Protein AF-X1FP24-F1 (afdb_monomer_lite)

Foldseek 3Di:
DDDDWDADPPPRDTDDPVVSVCVVVLEWDADPPPRHIDDDPPGHGDHDPPPPPPDDPPPPDPCVVVPVCPDPLLVVLLVLLVCLVVLVVVLVVLLVVLVVVCPPPDDLSVLLSCLLSVLSVLLSCCCVVPVSVCSVVVVLLLCLVVLLLSLVLVCVSVNSSVSSNVSSVSSNVVCLVPQDPDDPSPLVSLLSVLNNLLVRQLSSLVSLVSVLSSCLSVVNDCPVLSVCVVCLVVDDPVVNVVSVVVVVVLVVQLVVLSVVSNVCSVVSNPDPADDPVNLVVLCVSLVSNCVRSHSSVSSNVSSVSNVCSNVVPDPVVVVVPD

Radius of gyration: 30.9 Å; chains: 1; bounding box: 90×47×82 Å

pLDDT: mean 79.66, std 14.36, range [36.09, 94.88]

Sequence (322 aa):
MDKTLYVCRFCGYGFPKELSELIENKVQVYCEMCGTPFSLAGIRFKQASVKPLGKSIPIHPKSSIRDEKKSKLEKAIKRLNKFDVIPIAILLILVIILNLIFISGGINLLISSYLIVGSGVLIIIYDSKYISPKIKSDSYEDIALDAICYGILGCIIYGTGAILLIKGILIFINSIKNHESSNHKVYNFGLKLKDSINNFSAKAGFVIVLLVLYGTFSGRIDVFFLRFQEELLSLPLVVIIGTLSVIVAILLIPISVLIIDSKLRAKIHEKREFAGRDVLRIFILGAIGTAFLNIGIFILLKSILLFLLFVGKPIDLIENLD

Secondary structure (DSSP, 8-state):
---PPPB-TTT-PBPPHHHHHHHHTTB--B-TTT-PBP--TT--PBPP-----SS------TTTTTGGG--HHHHHHHHHTT-THHHHHHHHHHHHHHHHHHTTSHHHHHHHHHHHHHHHHHHHHHIIIIIHHHHHTT-GGGTHHHHHHHHHHHHHTTTTTHHHHHHHHHHHHHHHHS----TTHHHHHHHHHHHHHHHHHHHHHHHHHHHHHHHHHTTSS--TTTGGGSSTTTS-HHHHHHHHHHHHHHHHHHHHHHHHHHHHHHHHHH-SS--HHHHHHHHHHHHHHHHTTTTTHHHHHHHHHHHHHHHT--GGGTGGG-

Structure (mmCIF, N/CA/C/O backbone):
data_AF-X1FP24-F1
#
_entry.id   AF-X1FP24-F1
#
loop_
_atom_site.group_PDB
_atom_site.id
_atom_site.type_symbol
_atom_site.label_atom_id
_atom_site.label_alt_id
_atom_site.label_comp_id
_atom_site.label_asym_id
_atom_site.label_entity_id
_atom_site.label_seq_id
_atom_site.pdbx_PDB_ins_code
_atom_site.Cartn_x
_atom_site.Cartn_y
_atom_site.Cartn_z
_atom_site.occupancy
_atom_site.B_iso_or_equiv
_atom_site.auth_seq_id
_atom_site.auth_comp_id
_atom_site.auth_asym_id
_atom_site.auth_atom_id
_atom_site.pdbx_PDB_model_num
ATOM 1 N N . MET A 1 1 ? -59.124 5.250 47.432 1.00 48.28 1 MET A N 1
ATOM 2 C CA . MET A 1 1 ? -58.878 6.485 46.660 1.00 48.28 1 MET A CA 1
ATOM 3 C C . MET A 1 1 ? -58.563 6.059 45.244 1.00 48.28 1 MET A C 1
ATOM 5 O O . MET A 1 1 ? -57.508 5.470 45.029 1.00 48.28 1 MET A O 1
ATOM 9 N N . ASP A 1 2 ? -59.513 6.256 44.332 1.00 50.03 2 ASP A N 1
ATOM 10 C CA . ASP A 1 2 ? -59.314 5.969 42.912 1.00 50.03 2 ASP A CA 1
ATOM 11 C C . ASP A 1 2 ? -58.211 6.873 42.368 1.00 50.03 2 ASP A C 1
ATOM 13 O O . ASP A 1 2 ? -58.244 8.089 42.552 1.00 50.03 2 ASP A O 1
ATOM 17 N N . LYS A 1 3 ? -57.187 6.265 41.767 1.00 63.22 3 LYS A N 1
ATOM 18 C CA . LYS A 1 3 ? -56.058 7.000 41.197 1.00 63.22 3 LYS A CA 1
ATOM 19 C C . LYS A 1 3 ? -56.448 7.486 39.810 1.00 63.22 3 LYS A C 1
ATOM 21 O O . LYS A 1 3 ? -56.667 6.675 38.913 1.00 63.22 3 LYS A O 1
ATOM 26 N N . THR A 1 4 ? -56.520 8.800 39.643 1.00 74.69 4 THR A N 1
ATOM 27 C CA . THR A 1 4 ? -56.771 9.445 38.353 1.00 74.69 4 THR A CA 1
ATOM 28 C C . THR A 1 4 ? -55.607 9.158 37.405 1.00 74.69 4 THR A C 1
ATOM 30 O O . THR A 1 4 ? -54.466 9.513 37.690 1.00 74.69 4 THR A O 1
ATOM 33 N N . LEU A 1 5 ? -55.877 8.491 36.281 1.00 83.25 5 LEU A N 1
ATOM 34 C CA . LEU A 1 5 ? -54.875 8.229 35.249 1.00 83.25 5 LEU A CA 1
ATOM 35 C C . LEU A 1 5 ? -54.795 9.438 34.306 1.00 83.25 5 LEU A C 1
ATOM 37 O O . LEU A 1 5 ? -55.760 9.743 33.603 1.00 83.25 5 LEU A O 1
ATOM 41 N N . TYR A 1 6 ? -53.647 10.112 34.262 1.00 88.12 6 TYR A N 1
ATOM 42 C CA . TYR A 1 6 ? -53.402 11.196 33.310 1.00 88.12 6 TYR A CA 1
ATOM 43 C C . TYR A 1 6 ? -52.769 10.652 32.030 1.00 88.12 6 TYR A C 1
ATOM 45 O O . TYR A 1 6 ? -51.822 9.869 32.080 1.00 88.12 6 TYR A O 1
ATOM 53 N N . VAL A 1 7 ? -53.276 11.084 30.874 1.00 89.88 7 VAL A N 1
ATOM 54 C CA . VAL A 1 7 ? -52.844 10.587 29.559 1.00 89.88 7 VAL A CA 1
ATOM 55 C C . VAL A 1 7 ? -52.504 11.754 28.634 1.00 89.88 7 VAL A C 1
ATOM 57 O O . VAL A 1 7 ? -53.194 12.775 28.612 1.00 89.88 7 VAL A O 1
ATOM 60 N N . CYS A 1 8 ? -51.428 11.619 27.858 1.00 89.75 8 CYS A N 1
ATOM 61 C CA . CYS A 1 8 ? -51.038 12.597 26.852 1.00 89.75 8 CYS A CA 1
ATOM 62 C C . CYS A 1 8 ? -52.028 12.599 25.681 1.00 89.75 8 CYS A C 1
ATOM 64 O O . CYS A 1 8 ? -52.214 11.587 25.008 1.00 89.75 8 CYS A O 1
ATOM 66 N N . ARG A 1 9 ? -52.596 13.769 25.372 1.00 87.38 9 ARG A N 1
ATOM 67 C CA . ARG A 1 9 ? -53.563 13.935 24.276 1.00 87.38 9 ARG A CA 1
ATOM 68 C C . ARG A 1 9 ? -52.978 13.672 22.880 1.00 87.38 9 ARG A C 1
ATOM 70 O O . ARG A 1 9 ? -53.737 13.364 21.971 1.00 87.38 9 ARG A O 1
ATOM 77 N N . PHE A 1 10 ? -51.662 13.814 22.706 1.00 87.75 10 PHE A N 1
ATOM 78 C CA . PHE A 1 10 ? -51.005 13.655 21.403 1.00 87.75 10 PHE A CA 1
ATOM 79 C C . PHE A 1 10 ? -50.593 12.214 21.098 1.00 87.75 10 PHE A C 1
ATOM 81 O O . PHE A 1 10 ? -50.814 11.752 19.986 1.00 87.75 10 PHE A O 1
ATOM 88 N N . CYS A 1 11 ? -49.979 11.514 22.054 1.00 88.50 11 CYS A N 1
ATOM 89 C CA . CYS A 1 11 ? -49.393 10.188 21.817 1.00 88.50 11 CYS A CA 1
ATOM 90 C C . CYS A 1 11 ? -50.025 9.063 22.648 1.00 88.50 11 CYS A C 1
ATOM 92 O O . CYS A 1 11 ? -49.588 7.923 22.548 1.00 88.50 11 CYS A O 1
ATOM 94 N N . GLY A 1 12 ? -51.013 9.365 23.497 1.00 86.62 12 GLY A N 1
ATOM 95 C CA . GLY A 1 12 ? -51.665 8.366 24.348 1.00 86.62 12 GLY A CA 1
ATOM 96 C C . GLY A 1 12 ? -50.800 7.845 25.502 1.00 86.62 12 GLY A C 1
ATOM 97 O O . GLY A 1 12 ? -51.216 6.925 26.198 1.00 86.62 12 GLY A O 1
ATOM 98 N N . TYR A 1 13 ? -49.614 8.418 25.735 1.00 89.19 13 TYR A N 1
ATOM 99 C CA . TYR A 1 13 ? -48.739 8.020 26.839 1.00 89.19 13 TYR A CA 1
ATOM 100 C C . TYR A 1 13 ? -49.397 8.285 28.199 1.00 89.19 13 TYR A C 1
ATOM 102 O O . TYR A 1 13 ? -49.792 9.419 28.484 1.00 89.19 13 TYR A O 1
ATOM 110 N N . GLY A 1 14 ? -49.506 7.250 29.034 1.00 90.50 14 GLY A N 1
ATOM 111 C CA . GLY A 1 14 ? -49.973 7.358 30.417 1.00 90.50 14 GLY A CA 1
ATOM 112 C C . GLY A 1 14 ? -48.851 7.852 31.325 1.00 90.50 14 GLY A C 1
ATOM 113 O O . GLY A 1 14 ? -47.777 7.257 31.354 1.00 90.50 14 GLY A O 1
ATOM 114 N N . PHE A 1 15 ? -49.088 8.936 32.059 1.00 89.62 15 PHE A N 1
ATOM 115 C CA . PHE A 1 15 ? -48.073 9.502 32.941 1.00 89.62 15 PHE A CA 1
ATOM 116 C C . PHE A 1 15 ? -47.852 8.602 34.170 1.00 89.62 15 PHE A C 1
ATOM 118 O O . PHE A 1 15 ? -48.825 8.153 34.783 1.00 89.62 15 PHE A O 1
ATOM 125 N N . PRO A 1 16 ? -46.590 8.350 34.564 1.00 88.81 16 PRO A N 1
ATOM 126 C CA . PRO A 1 16 ? -46.274 7.617 35.782 1.00 88.81 16 PRO A CA 1
ATOM 127 C C . PRO A 1 16 ? -46.701 8.411 37.033 1.00 88.81 16 PRO A C 1
ATOM 129 O O . PRO A 1 16 ? -47.055 9.596 36.969 1.00 88.81 16 PRO A O 1
ATOM 132 N N . LYS A 1 17 ? -46.728 7.745 38.192 1.00 85.31 17 LYS A N 1
ATOM 133 C CA . LYS A 1 17 ? -47.322 8.293 39.427 1.00 85.31 17 LYS A CA 1
ATOM 134 C C . LYS A 1 17 ? -46.596 9.547 39.912 1.00 85.31 17 LYS A C 1
ATOM 136 O O . LYS A 1 17 ? -47.245 10.490 40.346 1.00 85.31 17 LYS A O 1
ATOM 141 N N . GLU A 1 18 ? -45.281 9.587 39.750 1.00 83.88 18 GLU A N 1
ATOM 142 C CA . GLU A 1 18 ? -44.425 10.702 40.149 1.00 83.88 18 GLU A CA 1
ATOM 143 C C . GLU A 1 18 ? -44.780 11.981 39.375 1.00 83.88 18 GLU A C 1
ATOM 145 O O . GLU A 1 18 ? -44.818 13.075 39.934 1.00 83.88 18 GLU A O 1
ATOM 150 N N . LEU A 1 19 ? -45.100 11.847 38.083 1.00 84.94 19 LEU A N 1
ATOM 151 C CA . LEU A 1 19 ? -45.533 12.969 37.247 1.00 84.94 19 LEU A CA 1
ATOM 152 C C . LEU A 1 19 ? -46.996 13.346 37.501 1.00 84.94 19 LEU A C 1
ATOM 154 O O . LEU A 1 19 ? -47.354 14.518 37.388 1.00 84.94 19 LEU A O 1
ATOM 158 N N . SER A 1 20 ? -47.827 12.377 37.885 1.00 86.62 20 SER A N 1
ATOM 159 C CA . SER A 1 20 ? -49.228 12.613 38.251 1.00 86.62 20 SER A CA 1
ATOM 160 C C . SER A 1 20 ? -49.341 13.500 39.497 1.00 86.62 20 SER A C 1
ATOM 162 O O . SER A 1 20 ? -50.107 14.461 39.489 1.00 86.62 20 SER A O 1
ATOM 164 N N . GLU A 1 21 ? -48.500 13.276 40.511 1.00 85.81 21 GLU A N 1
ATOM 165 C CA . GLU A 1 21 ? -48.428 14.139 41.702 1.00 85.81 21 GLU A CA 1
ATOM 166 C C . GLU A 1 21 ? -48.025 15.584 41.351 1.00 85.81 21 GLU A C 1
ATOM 168 O O . GLU A 1 21 ? -48.528 16.547 41.934 1.00 85.81 21 GLU A O 1
ATOM 173 N N . LEU A 1 22 ? -47.148 15.779 40.362 1.00 86.12 22 LEU A N 1
ATOM 174 C CA . LEU A 1 22 ? -46.761 17.115 39.893 1.00 86.12 22 LEU A CA 1
ATOM 175 C C . LEU A 1 22 ? -47.897 17.819 39.136 1.00 86.12 22 LEU A C 1
ATOM 177 O O . LEU A 1 22 ? -48.093 19.027 39.307 1.00 86.12 22 LEU A O 1
ATOM 181 N N . ILE A 1 23 ? -48.667 17.073 38.340 1.00 86.62 23 ILE A N 1
ATOM 182 C CA . ILE A 1 23 ? -49.855 17.578 37.637 1.00 86.62 23 ILE A CA 1
ATOM 183 C C . ILE A 1 23 ? -50.925 18.016 38.647 1.00 86.62 23 ILE A C 1
ATOM 185 O O . ILE A 1 23 ? -51.471 19.114 38.516 1.00 86.62 23 ILE A O 1
ATOM 189 N N . GLU A 1 24 ? -51.181 17.213 39.683 1.00 88.12 24 GLU A N 1
ATOM 190 C CA . GLU A 1 24 ? -52.117 17.545 40.767 1.00 88.12 24 GLU A CA 1
ATOM 191 C C . GLU A 1 24 ? -51.685 18.808 41.530 1.00 88.12 24 GLU A C 1
ATOM 193 O O . GLU A 1 24 ? -52.506 19.680 41.828 1.00 88.12 24 GLU A O 1
ATOM 198 N N . ASN A 1 25 ? -50.376 18.987 41.724 1.00 87.25 25 ASN A N 1
ATOM 199 C CA . ASN A 1 25 ? -49.782 20.198 42.297 1.00 87.25 25 ASN A CA 1
ATOM 200 C C . ASN A 1 25 ? -49.724 21.396 41.326 1.00 87.25 25 ASN A C 1
ATOM 202 O O . ASN A 1 25 ? -49.136 22.436 41.642 1.00 87.25 25 ASN A O 1
ATOM 206 N N . LYS A 1 26 ? -50.358 21.286 40.150 1.00 88.50 26 LYS A N 1
ATOM 207 C CA . LYS A 1 26 ? -50.417 22.314 39.098 1.00 88.50 26 LYS A CA 1
ATOM 208 C C . LYS A 1 26 ? -49.032 22.754 38.615 1.00 88.50 26 LYS A C 1
ATOM 210 O O . LYS A 1 26 ? -48.861 23.908 38.216 1.00 88.50 26 LYS A O 1
ATOM 215 N N . VAL A 1 27 ? -48.053 21.854 38.620 1.00 87.50 27 VAL A N 1
ATOM 216 C CA . VAL A 1 27 ? -46.729 22.069 38.021 1.00 87.50 27 VAL A CA 1
ATOM 217 C C . VAL A 1 27 ? -46.763 21.633 36.557 1.0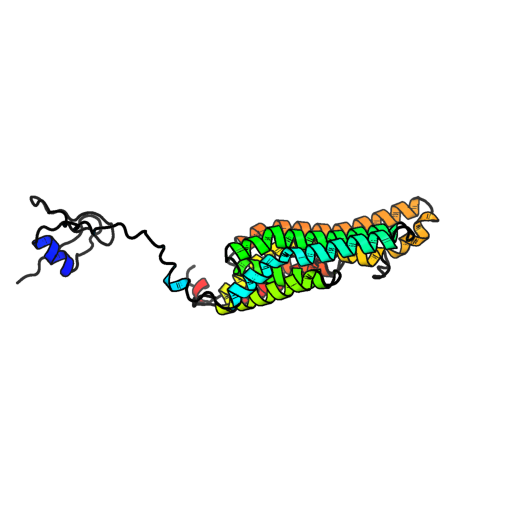0 87.50 27 VAL A C 1
ATOM 219 O O . VAL A 1 27 ? -47.332 20.598 36.221 1.00 87.50 27 VAL A O 1
ATOM 222 N N . GLN A 1 28 ? -46.179 22.433 35.662 1.00 91.00 28 GLN A N 1
ATOM 223 C CA . GLN A 1 28 ? -46.128 22.104 34.238 1.00 91.00 28 GLN A CA 1
ATOM 224 C C . GLN A 1 28 ? -45.237 20.877 34.003 1.00 91.00 28 GLN A C 1
ATOM 226 O O . GLN A 1 28 ? -44.028 20.933 34.223 1.00 91.00 28 GLN A O 1
ATOM 231 N N . VAL A 1 29 ? -45.835 19.799 33.497 1.00 89.94 29 VAL A N 1
ATOM 232 C CA . VAL A 1 29 ? -45.144 18.567 33.094 1.00 89.94 29 VAL A CA 1
ATOM 233 C C . VAL A 1 29 ? -45.134 18.460 31.566 1.00 89.94 29 VAL A C 1
ATOM 235 O O . VAL A 1 29 ? -46.032 18.979 30.894 1.00 89.94 29 VAL A O 1
ATOM 238 N N . TYR A 1 30 ? -44.115 17.805 31.012 1.00 90.75 30 TYR A N 1
ATOM 239 C CA . TYR A 1 30 ? -43.980 17.512 29.584 1.00 90.75 30 TYR A CA 1
ATOM 240 C C . TYR A 1 30 ? -44.031 16.001 29.358 1.00 90.75 30 TYR A C 1
ATOM 242 O O . TYR A 1 30 ? -43.566 15.231 30.194 1.00 90.75 30 TYR A O 1
ATOM 250 N N . CYS A 1 31 ? -44.615 15.572 28.240 1.00 87.25 31 CYS A N 1
ATOM 251 C CA . CYS A 1 31 ? -44.639 14.161 27.873 1.00 87.25 31 CYS A CA 1
ATOM 252 C C . CYS A 1 31 ? -43.224 13.661 27.552 1.00 87.25 31 CYS A C 1
ATOM 254 O O . CYS A 1 31 ? -42.539 14.252 26.722 1.00 87.25 31 CYS A O 1
ATOM 256 N N . GLU A 1 32 ? -42.819 12.545 28.151 1.00 87.69 32 GLU A N 1
ATOM 257 C CA . GLU A 1 32 ? -41.491 11.949 27.945 1.00 87.69 32 GLU A CA 1
ATOM 258 C C . GLU A 1 32 ? -41.308 11.381 26.529 1.00 87.69 32 GLU A C 1
ATOM 260 O O . GLU A 1 32 ? -40.191 11.347 26.022 1.00 87.69 32 GLU A O 1
ATOM 265 N N . MET A 1 33 ? -42.405 10.990 25.867 1.00 86.56 33 MET A N 1
ATOM 266 C CA . MET A 1 33 ? -42.371 10.391 24.528 1.00 86.56 33 MET A CA 1
ATOM 267 C C . MET A 1 33 ? -42.355 11.423 23.396 1.00 86.56 33 MET A C 1
ATOM 269 O O . MET A 1 33 ? -41.633 11.250 22.419 1.00 86.56 33 MET A O 1
ATOM 273 N N . CYS A 1 34 ? -43.162 12.484 23.489 1.00 85.88 34 CYS A N 1
ATOM 274 C CA . CYS A 1 34 ? -43.318 13.462 22.401 1.00 85.88 34 CYS A CA 1
ATOM 275 C C . CYS A 1 34 ? -42.930 14.898 22.778 1.00 85.88 34 CYS A C 1
ATOM 277 O O . CYS A 1 34 ? -43.027 15.794 21.943 1.00 85.88 34 CYS A O 1
ATOM 279 N N . GLY A 1 35 ? -42.536 15.154 24.027 1.00 86.62 35 GLY A N 1
ATOM 280 C CA . GLY A 1 35 ? -42.123 16.477 24.500 1.00 86.62 35 GLY A CA 1
ATOM 281 C C . GLY A 1 35 ? -43.250 17.506 24.624 1.00 86.62 35 GLY A C 1
ATOM 282 O O . GLY A 1 35 ? -42.995 18.636 25.033 1.00 86.62 35 GLY A O 1
ATOM 283 N N . THR A 1 36 ? -44.502 17.164 24.297 1.00 89.06 36 THR A N 1
ATOM 284 C CA . THR A 1 36 ? -45.612 18.126 24.364 1.00 89.06 36 THR A CA 1
ATOM 285 C C . THR A 1 36 ? -45.998 18.430 25.817 1.00 89.06 36 THR A C 1
ATOM 287 O O . THR A 1 36 ? -46.087 17.489 26.617 1.00 89.06 36 THR A O 1
ATOM 290 N N . PRO A 1 37 ? -46.279 19.698 26.173 1.00 89.38 37 PRO A N 1
ATOM 291 C CA . PRO A 1 37 ? -46.720 20.062 27.515 1.00 89.38 37 PRO A CA 1
ATOM 292 C C . PRO A 1 37 ? -48.082 19.441 27.834 1.00 89.38 37 PRO A C 1
ATOM 294 O O . PRO A 1 37 ? -49.006 19.467 27.017 1.00 89.38 37 PRO A O 1
ATOM 297 N N . PHE A 1 38 ? -48.222 18.911 29.047 1.00 89.62 38 PHE A N 1
ATOM 298 C CA . PHE A 1 38 ? -49.516 18.482 29.556 1.00 89.62 38 PHE A CA 1
ATOM 299 C C . PHE A 1 38 ? -50.432 19.699 29.743 1.00 89.62 38 PHE A C 1
ATOM 301 O O . PHE A 1 38 ? -50.013 20.722 30.288 1.00 89.62 38 PHE A O 1
ATOM 308 N N . SER A 1 39 ? -51.678 19.601 29.280 1.00 87.00 39 SER A N 1
ATOM 309 C CA . SER A 1 39 ? -52.680 20.658 29.420 1.00 87.00 39 SER A CA 1
ATOM 310 C C . SER A 1 39 ? -54.019 20.062 29.836 1.00 87.00 39 SER A C 1
ATOM 312 O O . SER A 1 39 ? -54.412 18.996 29.363 1.00 87.00 39 SER A O 1
ATOM 314 N N . LEU A 1 40 ? -54.718 20.758 30.732 1.00 85.81 40 LEU A N 1
ATOM 315 C CA . LEU A 1 40 ? -56.033 20.373 31.230 1.00 85.81 40 LEU A CA 1
ATOM 316 C C . LEU A 1 40 ? -56.938 21.604 31.178 1.00 85.81 40 LEU A C 1
ATOM 318 O O . LEU A 1 40 ? -56.532 22.697 31.584 1.00 85.81 40 LEU A O 1
ATOM 322 N N . ALA A 1 41 ? -58.132 21.447 30.606 1.00 80.94 41 ALA A N 1
ATOM 323 C CA . ALA A 1 41 ? -59.032 22.565 30.347 1.00 80.94 41 ALA A CA 1
ATOM 324 C C . ALA A 1 41 ? -59.353 23.324 31.646 1.00 80.94 41 ALA A C 1
ATOM 326 O O . ALA A 1 41 ? -59.727 22.725 32.650 1.00 80.94 41 ALA A O 1
ATOM 327 N N . GLY A 1 42 ? -59.179 24.647 31.629 1.00 79.56 42 GLY A N 1
ATOM 328 C CA . GLY A 1 42 ? -59.456 25.512 32.781 1.00 79.56 42 GLY A CA 1
ATOM 329 C C . GLY A 1 42 ? -58.354 25.582 33.849 1.00 79.56 42 GLY A C 1
ATOM 330 O O . GLY A 1 42 ? -58.501 26.349 34.797 1.00 79.56 42 GLY A O 1
ATOM 331 N N . ILE A 1 43 ? -57.235 24.859 33.705 1.00 85.62 43 ILE A N 1
ATOM 332 C CA . ILE A 1 43 ? -56.120 24.897 34.666 1.00 85.62 43 ILE A CA 1
ATOM 333 C C . ILE A 1 43 ? -54.903 25.597 34.049 1.00 85.62 43 ILE A C 1
ATOM 335 O O . ILE A 1 43 ? -54.394 25.189 33.008 1.00 85.62 43 ILE A O 1
ATOM 339 N N . ARG A 1 44 ? -54.398 26.643 34.718 1.00 83.00 44 ARG A N 1
ATOM 340 C CA . ARG A 1 44 ? -53.090 27.245 34.414 1.00 83.00 44 ARG A CA 1
ATOM 341 C C . ARG A 1 44 ? -52.017 26.594 35.281 1.00 83.00 44 ARG A C 1
ATOM 343 O O . ARG A 1 44 ? -52.031 26.756 36.502 1.00 83.00 44 ARG A O 1
ATOM 350 N N . PHE A 1 45 ? -51.097 25.878 34.648 1.00 88.12 45 PHE A N 1
ATOM 351 C CA . PHE A 1 45 ? -49.952 25.271 35.319 1.00 88.12 45 PHE A CA 1
ATOM 352 C C . PHE A 1 45 ? -48.871 26.319 35.604 1.00 88.12 45 PHE A C 1
ATOM 354 O O . PHE A 1 45 ? -48.618 27.215 34.797 1.00 88.12 45 PHE A O 1
ATOM 361 N N . LYS A 1 46 ? -48.223 26.208 36.763 1.00 83.06 46 LYS A N 1
ATOM 362 C CA . LYS A 1 46 ? -47.042 26.995 37.117 1.00 83.06 46 LYS A CA 1
ATOM 363 C C . LYS A 1 46 ? -45.822 26.334 36.479 1.00 83.06 46 LYS A C 1
ATOM 365 O O . LYS A 1 46 ? -45.616 25.130 36.635 1.00 83.06 46 LYS A O 1
ATOM 370 N N . GLN A 1 47 ? -45.001 27.107 35.770 1.00 77.56 47 GLN A N 1
ATOM 371 C CA . GLN A 1 47 ? -43.685 26.621 35.355 1.00 77.56 47 GLN A CA 1
ATOM 372 C C . GLN A 1 47 ? -42.870 26.301 36.608 1.00 77.56 47 GLN A C 1
ATOM 374 O O . GLN A 1 47 ? -42.844 27.098 37.549 1.00 77.56 47 GLN A O 1
ATOM 379 N N . ALA A 1 48 ? -42.238 25.126 36.634 1.00 70.75 48 ALA A N 1
ATOM 380 C CA . ALA A 1 48 ? -41.328 24.771 37.711 1.00 70.75 48 ALA A CA 1
ATOM 381 C C . ALA A 1 48 ? -40.265 25.873 37.818 1.00 70.75 48 ALA A C 1
ATOM 383 O O . ALA A 1 48 ? -39.572 26.166 36.842 1.00 70.75 48 ALA A O 1
ATOM 384 N N . SER A 1 49 ? -40.174 26.526 38.979 1.00 53.78 49 SER A N 1
ATOM 385 C CA . SER A 1 49 ? -39.177 27.566 39.205 1.00 53.78 49 SER A CA 1
ATOM 386 C C . SER A 1 49 ? -37.804 26.907 39.196 1.00 53.78 49 SER A C 1
ATOM 388 O O . SER A 1 49 ? -37.373 26.324 40.194 1.00 53.78 49 SER A O 1
ATOM 390 N N . VAL A 1 50 ? -37.121 26.969 38.058 1.00 48.94 50 VAL A N 1
ATOM 391 C CA . VAL A 1 50 ? -35.709 26.618 37.974 1.00 48.94 50 VAL A CA 1
ATOM 392 C C . VAL A 1 50 ? -34.990 27.641 38.844 1.00 48.94 50 VAL A C 1
ATOM 394 O O . VAL A 1 50 ? -34.833 28.793 38.445 1.00 48.94 50 VAL A O 1
ATOM 397 N N . LYS A 1 51 ? -34.606 27.256 40.070 1.00 43.31 51 LYS A N 1
ATOM 398 C CA . LYS A 1 51 ? -33.635 28.041 40.837 1.00 43.31 51 LYS A CA 1
ATOM 399 C C . LYS A 1 51 ? -32.431 28.218 39.909 1.00 43.31 51 LYS A C 1
ATOM 401 O O . LYS A 1 51 ? -31.879 27.198 39.491 1.00 43.31 51 LYS A O 1
ATOM 406 N N . PRO A 1 52 ? -32.042 29.452 39.544 1.00 38.88 52 PRO A N 1
ATOM 407 C CA . PRO A 1 52 ? -30.853 29.655 38.742 1.00 38.88 52 PRO A CA 1
ATOM 408 C C . PRO A 1 52 ? -29.687 29.152 39.586 1.00 38.88 52 PRO A C 1
ATOM 410 O O . PRO A 1 52 ? -29.332 29.751 40.602 1.00 38.88 52 PRO A O 1
ATOM 413 N N . LEU A 1 53 ? -29.155 27.989 39.215 1.00 41.72 53 LEU A N 1
ATOM 414 C CA . LEU A 1 53 ? -27.942 27.460 39.806 1.00 41.72 53 LEU A CA 1
ATOM 415 C C . LEU A 1 53 ? -26.846 28.462 39.437 1.00 41.72 53 LEU A C 1
ATOM 417 O O . LEU A 1 53 ? -26.464 28.591 38.275 1.00 41.72 53 LEU A O 1
ATOM 421 N N . GLY A 1 54 ? -26.459 29.271 40.421 1.00 39.03 54 GLY A N 1
ATOM 422 C CA . GLY A 1 54 ? -25.460 30.311 40.268 1.00 39.03 54 GLY A CA 1
ATOM 423 C C . GLY A 1 54 ? -24.164 29.747 39.696 1.00 39.03 54 GLY A C 1
ATOM 424 O O . GLY A 1 54 ? -23.738 28.655 40.061 1.00 39.03 54 GLY A O 1
ATOM 425 N N . LYS A 1 55 ? -23.544 30.558 38.833 1.00 39.62 55 LYS A N 1
ATOM 426 C CA . LYS A 1 55 ? -22.336 30.277 38.054 1.00 39.62 55 LYS A CA 1
ATOM 427 C C . LYS A 1 55 ? -22.544 29.152 37.045 1.00 39.62 55 LYS A C 1
ATOM 429 O O . LYS A 1 55 ? -22.601 27.974 37.375 1.00 39.62 55 LYS A O 1
ATOM 434 N N . SER A 1 56 ? -22.544 29.556 35.778 1.00 39.94 56 SER A N 1
ATOM 435 C CA . SER A 1 56 ? -22.081 28.732 34.673 1.00 39.94 56 SER A CA 1
ATOM 436 C C . SER A 1 56 ? -20.737 28.108 35.058 1.00 39.94 56 SER A C 1
ATOM 438 O O . SER A 1 56 ? -19.672 28.698 34.869 1.00 39.94 56 SER A O 1
ATOM 440 N N . ILE A 1 57 ? -20.794 26.911 35.633 1.00 38.00 57 ILE A N 1
ATOM 441 C CA . ILE A 1 57 ? -19.734 25.931 35.484 1.00 38.00 57 ILE A CA 1
ATOM 442 C C . ILE A 1 57 ? -19.560 25.855 33.964 1.00 38.00 57 ILE A C 1
ATOM 444 O O . ILE A 1 57 ? -20.562 25.628 33.272 1.00 38.00 57 ILE A O 1
ATOM 448 N N . PRO A 1 58 ? -18.368 26.153 33.412 1.00 38.59 58 PRO A N 1
ATOM 449 C CA . PRO A 1 58 ? -18.146 25.927 31.997 1.00 38.59 58 PRO A CA 1
ATOM 450 C C . PRO A 1 58 ? -18.606 24.503 31.736 1.00 38.59 58 PRO A C 1
ATOM 452 O O . PRO A 1 58 ? -18.301 23.612 32.532 1.00 38.59 58 PRO A O 1
ATOM 455 N N . ILE A 1 59 ? -19.399 24.306 30.685 1.00 37.38 59 ILE A N 1
ATOM 456 C CA . ILE A 1 59 ? -19.703 22.975 30.180 1.00 37.38 59 ILE A CA 1
ATOM 457 C C . ILE A 1 59 ? -18.341 22.390 29.819 1.00 37.38 59 ILE A C 1
ATOM 459 O O . ILE A 1 59 ? -17.841 22.548 28.709 1.00 37.38 59 ILE A O 1
ATOM 463 N N . HIS A 1 60 ? -17.693 21.776 30.806 1.00 36.09 60 HIS A N 1
ATOM 464 C CA . HIS A 1 60 ? -16.657 20.820 30.567 1.00 36.09 60 HIS A CA 1
ATOM 465 C C . HIS A 1 60 ? -17.383 19.760 29.754 1.00 36.09 60 HIS A C 1
ATOM 467 O O . HIS A 1 60 ? -18.379 19.202 30.237 1.00 36.09 60 HIS A O 1
ATOM 473 N N . PRO A 1 61 ? -16.964 19.511 28.503 1.00 36.53 61 PRO A N 1
ATOM 474 C CA . PRO A 1 61 ? -17.451 18.344 27.806 1.00 36.53 61 PRO A CA 1
ATOM 475 C C . PRO A 1 61 ? -17.273 17.154 28.753 1.00 36.53 61 PRO A C 1
ATOM 477 O O . PRO A 1 61 ? -16.316 17.105 29.531 1.00 36.53 61 PRO A O 1
ATOM 480 N N . LYS A 1 62 ? -18.206 16.204 28.703 1.00 36.09 62 LYS A N 1
ATOM 481 C CA . LYS A 1 62 ? -18.123 14.877 29.333 1.00 36.09 62 LYS A CA 1
ATOM 482 C C . LYS A 1 62 ? -16.910 14.066 28.800 1.00 36.09 62 LYS A C 1
ATOM 484 O O . LYS A 1 62 ? -17.050 12.910 28.427 1.00 36.09 62 LYS A O 1
ATOM 489 N N . SER A 1 63 ? -15.717 14.659 28.727 1.00 40.38 63 SER A N 1
ATOM 490 C CA . SER A 1 63 ? -14.445 14.033 28.371 1.00 40.38 63 SER A CA 1
ATOM 491 C C . SER A 1 63 ? -13.543 13.822 29.592 1.00 40.38 63 SER A C 1
ATOM 493 O O . SER A 1 63 ? -12.698 12.932 29.566 1.00 40.38 63 SER A O 1
ATOM 495 N N . SER A 1 64 ? -13.753 14.537 30.705 1.00 38.06 64 SER A N 1
ATOM 496 C CA . SER A 1 64 ? -12.780 14.548 31.810 1.00 38.06 64 SER A CA 1
ATOM 497 C C . SER A 1 64 ? -12.671 13.242 32.608 1.00 38.06 64 SER A C 1
ATOM 499 O O . SER A 1 64 ? -11.639 13.019 33.227 1.00 38.06 64 SER A O 1
ATOM 501 N N . ILE A 1 65 ? -13.652 12.332 32.538 1.00 38.09 65 ILE A N 1
ATOM 502 C CA . ILE A 1 65 ? -13.543 10.993 33.161 1.00 38.09 65 ILE A CA 1
ATOM 503 C C . ILE A 1 65 ? -12.930 9.956 32.192 1.00 38.09 65 ILE A C 1
ATOM 505 O O . ILE A 1 65 ? -12.403 8.933 32.627 1.00 38.09 65 ILE A O 1
ATOM 509 N N . ARG A 1 66 ? -12.911 10.221 30.874 1.00 40.59 66 ARG A N 1
ATOM 510 C CA . ARG A 1 66 ? -12.232 9.358 29.879 1.00 40.59 66 ARG A CA 1
ATOM 511 C C . ARG A 1 66 ? -10.781 9.800 29.622 1.00 40.59 66 ARG A C 1
ATOM 513 O O . ARG A 1 66 ? -9.965 8.982 29.205 1.00 40.59 66 ARG A O 1
ATOM 520 N N . ASP A 1 67 ? -10.439 11.057 29.913 1.00 43.00 67 ASP A N 1
ATOM 521 C CA . ASP A 1 67 ? -9.117 11.642 29.647 1.00 43.00 67 ASP A CA 1
ATOM 522 C C . ASP A 1 67 ? -8.009 11.205 30.628 1.00 43.00 67 ASP A C 1
ATOM 524 O O . ASP A 1 67 ? -6.831 11.188 30.259 1.00 43.00 67 ASP A O 1
ATOM 528 N N . GLU A 1 68 ? -8.346 10.787 31.852 1.00 44.62 68 GLU A N 1
ATOM 529 C CA . GLU A 1 68 ? -7.336 10.482 32.881 1.00 44.62 68 GLU A CA 1
ATOM 530 C C . GLU A 1 68 ? -6.664 9.108 32.698 1.00 44.62 68 GLU A C 1
ATOM 532 O O . GLU A 1 68 ? -5.583 8.841 33.227 1.00 44.62 68 GLU A O 1
ATOM 537 N N . LYS A 1 69 ? -7.239 8.254 31.842 1.00 46.66 69 LYS A N 1
ATOM 538 C CA . LYS A 1 69 ? -6.665 6.960 31.453 1.00 46.66 69 LYS A CA 1
ATOM 539 C C . LYS A 1 69 ? -6.234 6.915 29.988 1.00 46.66 69 LYS A C 1
ATOM 541 O O . LYS A 1 69 ? -6.252 5.841 29.392 1.00 46.66 69 LYS A O 1
ATOM 546 N N . LYS A 1 70 ? -5.768 8.035 29.412 1.00 55.94 70 LYS A N 1
ATOM 547 C CA . LYS A 1 70 ? -4.978 7.975 28.166 1.00 55.94 70 LYS A CA 1
ATOM 548 C C . LYS A 1 70 ? -3.841 6.983 28.364 1.00 55.94 70 LYS A C 1
ATOM 550 O O . LYS A 1 70 ? -2.927 7.209 29.167 1.00 55.94 70 LYS A O 1
ATOM 555 N N . SER A 1 71 ? -3.957 5.843 27.691 1.00 70.94 71 SER A N 1
ATOM 556 C CA . SER A 1 71 ? -3.090 4.701 27.933 1.00 70.94 71 SER A CA 1
ATOM 557 C C . SER A 1 71 ? -1.638 5.113 27.662 1.00 70.94 71 SER A C 1
ATOM 559 O O . SER A 1 71 ? -1.361 5.957 26.805 1.00 70.94 71 SER A O 1
ATOM 561 N N . LYS A 1 72 ? -0.672 4.533 28.390 1.00 84.19 72 LYS A N 1
ATOM 562 C CA . LYS A 1 72 ? 0.763 4.761 28.115 1.00 84.19 72 LYS A CA 1
ATOM 563 C C . LYS A 1 72 ? 1.094 4.554 26.621 1.00 84.19 72 LYS A C 1
ATOM 565 O O . LYS A 1 72 ? 1.991 5.212 26.101 1.00 84.19 72 LYS A O 1
ATOM 570 N N . LEU A 1 73 ? 0.320 3.701 25.942 1.00 83.94 73 LEU A N 1
ATOM 571 C CA . LEU A 1 73 ? 0.393 3.406 24.513 1.00 83.94 73 LEU A CA 1
ATOM 572 C C . LEU A 1 73 ? 0.012 4.612 23.635 1.00 83.94 73 LEU A C 1
ATOM 574 O O . LEU A 1 73 ? 0.780 4.976 22.754 1.00 83.94 73 LEU A O 1
ATOM 578 N N . GLU A 1 74 ? -1.107 5.291 23.900 1.00 85.19 74 GLU A N 1
ATOM 579 C CA . GLU A 1 74 ? -1.526 6.478 23.131 1.00 85.19 74 GLU A CA 1
ATOM 580 C C . GLU A 1 74 ? -0.512 7.619 23.240 1.00 85.19 74 GLU A C 1
ATOM 582 O O . GLU A 1 74 ? -0.178 8.272 22.248 1.00 85.19 74 GLU A O 1
ATOM 587 N N . LYS A 1 75 ? 0.045 7.830 24.441 1.00 86.12 75 LYS A N 1
ATOM 588 C CA . LYS A 1 75 ? 1.133 8.798 24.641 1.00 86.12 75 LYS A CA 1
ATOM 589 C C . LYS A 1 75 ? 2.373 8.416 23.826 1.00 86.12 75 LYS A C 1
ATOM 591 O O . LYS A 1 75 ? 2.997 9.300 23.239 1.00 86.12 75 LYS A O 1
ATOM 596 N N . ALA A 1 76 ? 2.713 7.127 23.756 1.00 87.38 76 ALA A N 1
ATOM 597 C CA . ALA A 1 76 ? 3.826 6.636 22.945 1.00 87.38 76 ALA A CA 1
ATOM 598 C C . ALA A 1 76 ? 3.580 6.846 21.441 1.00 87.38 76 ALA A C 1
ATOM 600 O O . ALA A 1 76 ? 4.460 7.372 20.762 1.00 87.38 76 ALA A O 1
ATOM 601 N N . ILE A 1 77 ? 2.377 6.540 20.940 1.00 87.38 77 ILE A N 1
ATOM 602 C CA . ILE A 1 77 ? 1.995 6.754 19.533 1.00 87.38 77 ILE A CA 1
ATOM 603 C C . ILE A 1 77 ? 2.102 8.240 19.168 1.00 87.38 77 ILE A C 1
ATOM 605 O O . ILE A 1 77 ? 2.766 8.594 18.194 1.00 87.38 77 ILE A O 1
ATOM 609 N N . LYS A 1 78 ? 1.528 9.139 19.982 1.00 88.19 78 LYS A N 1
ATOM 610 C CA . LYS A 1 78 ? 1.596 10.591 19.735 1.00 88.19 78 LYS A CA 1
ATOM 611 C C . LYS A 1 78 ? 3.021 11.135 19.821 1.00 88.19 78 LYS A C 1
ATOM 613 O O . LYS A 1 78 ? 3.350 12.073 19.099 1.00 88.19 78 LYS A O 1
ATOM 618 N N . ARG A 1 79 ? 3.876 10.563 20.677 1.00 88.44 79 ARG A N 1
ATOM 619 C CA . ARG A 1 79 ? 5.299 10.928 20.754 1.00 88.44 79 ARG A CA 1
ATOM 620 C C . ARG A 1 79 ? 6.053 10.478 19.504 1.00 88.44 79 ARG A C 1
ATOM 622 O O . ARG A 1 79 ? 6.789 11.280 18.946 1.00 88.44 79 ARG A O 1
ATOM 629 N N . LEU A 1 80 ? 5.827 9.249 19.039 1.00 86.50 80 LEU A N 1
ATOM 630 C CA . LEU A 1 80 ? 6.407 8.729 17.795 1.00 86.50 80 LEU A CA 1
ATOM 631 C C . LEU A 1 80 ? 5.966 9.531 16.568 1.00 86.50 80 LEU A C 1
ATOM 633 O O . LEU A 1 80 ? 6.782 9.789 15.695 1.00 86.50 80 LEU A O 1
ATOM 637 N N . ASN A 1 81 ? 4.719 10.004 16.538 1.00 86.56 81 ASN A N 1
ATOM 638 C CA . ASN A 1 81 ? 4.197 10.877 15.480 1.00 86.56 81 ASN A CA 1
ATOM 639 C C . ASN A 1 81 ? 4.832 12.282 15.443 1.00 86.56 81 ASN A C 1
ATOM 641 O O . ASN A 1 81 ? 4.607 13.052 14.518 1.00 86.56 81 ASN A O 1
ATOM 645 N N . LYS A 1 82 ? 5.591 12.678 16.474 1.00 84.94 82 LYS A N 1
ATOM 646 C CA . LYS A 1 82 ? 6.399 13.908 16.418 1.00 84.94 82 LYS A CA 1
ATOM 647 C C . LYS A 1 82 ? 7.738 13.684 15.714 1.00 84.94 82 LYS A C 1
ATOM 649 O O . LYS A 1 82 ? 8.374 14.653 15.319 1.00 84.94 82 LYS A O 1
ATOM 654 N N . PHE A 1 83 ? 8.160 12.429 15.558 1.00 82.94 83 PHE A N 1
ATOM 655 C CA . PHE A 1 83 ? 9.438 12.049 14.957 1.00 82.94 83 PHE A CA 1
ATOM 656 C C . PHE A 1 83 ? 9.340 11.744 13.453 1.00 82.94 83 PHE A C 1
ATOM 658 O O . PHE A 1 83 ? 10.265 11.172 12.883 1.00 82.94 83 PHE A O 1
ATOM 665 N N . ASP A 1 84 ? 8.271 12.180 12.783 1.00 73.06 84 ASP A N 1
ATOM 666 C CA . ASP A 1 84 ? 8.054 12.035 11.328 1.00 73.06 84 ASP A CA 1
ATOM 667 C C . ASP A 1 84 ? 9.149 12.712 10.491 1.00 73.06 84 ASP A C 1
ATOM 669 O O . ASP A 1 84 ? 9.352 12.389 9.324 1.00 73.06 84 ASP A O 1
ATOM 673 N N . VAL A 1 85 ? 9.897 13.629 11.108 1.00 71.31 85 VAL A N 1
ATOM 674 C CA . VAL A 1 85 ? 11.061 14.296 10.516 1.00 71.31 85 VAL A CA 1
ATOM 675 C C . VAL A 1 85 ? 12.239 13.331 10.329 1.00 71.31 85 VAL A C 1
ATOM 677 O O . VAL A 1 85 ? 13.059 13.542 9.441 1.00 71.31 85 VAL A O 1
ATOM 680 N N . ILE A 1 86 ? 12.333 12.250 11.113 1.00 76.06 86 ILE A N 1
ATOM 681 C CA . ILE A 1 86 ? 13.469 11.319 11.044 1.00 76.06 86 ILE A CA 1
ATOM 682 C C . ILE A 1 86 ? 13.479 10.529 9.722 1.00 76.06 86 ILE A C 1
ATOM 684 O O . ILE A 1 86 ? 14.509 10.562 9.051 1.00 76.06 86 ILE A O 1
ATOM 688 N N . PRO A 1 87 ? 12.381 9.878 9.274 1.00 73.44 87 PRO A N 1
ATOM 689 C CA . PRO A 1 87 ? 12.338 9.258 7.946 1.00 73.44 87 PRO A CA 1
ATOM 690 C C . PRO A 1 87 ? 12.674 10.233 6.808 1.00 73.44 87 PRO A C 1
ATOM 692 O O . PRO A 1 87 ? 13.359 9.854 5.862 1.00 73.44 87 PRO A O 1
ATOM 695 N N . ILE A 1 88 ? 12.251 11.498 6.927 1.00 72.56 88 ILE A N 1
ATOM 696 C CA . ILE A 1 88 ? 12.574 12.568 5.969 1.00 72.56 88 ILE A CA 1
ATOM 697 C C . ILE A 1 88 ? 14.075 12.853 5.958 1.00 72.56 88 ILE A C 1
ATOM 699 O O . ILE A 1 88 ? 14.674 12.917 4.889 1.00 72.56 88 ILE A O 1
ATOM 703 N N . ALA A 1 89 ? 14.695 12.988 7.131 1.00 72.12 89 ALA A N 1
ATOM 704 C CA . ALA A 1 89 ? 16.129 13.217 7.253 1.00 72.12 89 ALA A CA 1
ATOM 705 C C . ALA A 1 89 ? 16.947 12.040 6.698 1.00 72.12 89 ALA A C 1
ATOM 707 O O . ALA A 1 89 ? 17.907 12.265 5.966 1.00 72.12 89 ALA A O 1
ATOM 708 N N . ILE A 1 90 ? 16.539 10.794 6.976 1.00 76.19 90 ILE A N 1
ATOM 709 C CA . ILE A 1 90 ? 17.178 9.590 6.418 1.00 76.19 90 ILE A CA 1
ATOM 710 C C . ILE A 1 90 ? 17.094 9.609 4.891 1.00 76.19 90 ILE A C 1
ATOM 712 O O . ILE A 1 90 ? 18.104 9.403 4.221 1.00 76.19 90 ILE A O 1
ATOM 716 N N . LEU A 1 91 ? 15.912 9.894 4.334 1.00 76.00 91 LEU A N 1
ATOM 717 C CA . LEU A 1 91 ? 15.728 9.966 2.887 1.00 76.00 91 LEU A CA 1
ATOM 718 C C . LEU A 1 91 ? 16.564 11.093 2.264 1.00 76.00 91 LEU A C 1
ATOM 720 O O . LEU A 1 91 ? 17.167 10.891 1.217 1.00 76.00 91 LEU A O 1
ATOM 724 N N . LEU A 1 92 ? 16.650 12.257 2.912 1.00 69.06 92 LEU A N 1
ATOM 725 C CA . LEU A 1 92 ? 17.457 13.388 2.450 1.00 69.06 92 LEU A CA 1
ATOM 726 C C . LEU A 1 92 ? 18.956 13.046 2.429 1.00 69.06 92 LEU A C 1
ATOM 728 O O . LEU A 1 92 ? 19.633 13.300 1.436 1.00 69.06 92 LEU A O 1
ATOM 732 N N . ILE A 1 93 ? 19.466 12.432 3.500 1.00 77.88 93 ILE A N 1
ATOM 733 C CA . ILE A 1 93 ? 20.859 11.970 3.584 1.00 77.88 93 ILE A CA 1
ATOM 734 C C . ILE A 1 93 ? 21.134 10.936 2.491 1.00 77.88 93 ILE A C 1
ATOM 736 O O . ILE A 1 93 ? 22.147 11.024 1.800 1.00 77.88 93 ILE A O 1
ATOM 740 N N . LEU A 1 94 ? 20.212 9.994 2.287 1.00 74.25 94 LEU A N 1
ATOM 741 C CA . LEU A 1 94 ? 20.318 8.987 1.240 1.00 74.25 94 LEU A CA 1
ATOM 742 C C . LEU A 1 94 ? 20.374 9.623 -0.157 1.00 74.25 94 LEU A C 1
ATOM 744 O O . LEU A 1 94 ? 21.228 9.248 -0.950 1.00 74.25 94 LEU A O 1
ATOM 748 N N . VAL A 1 95 ? 19.513 10.603 -0.448 1.00 72.12 95 VAL A N 1
ATOM 749 C CA . VAL A 1 95 ? 19.527 11.360 -1.713 1.00 72.12 95 VAL A CA 1
ATOM 750 C C . VAL A 1 95 ? 20.874 12.043 -1.932 1.00 72.12 95 VAL A C 1
ATOM 752 O O . VAL A 1 95 ? 21.403 12.003 -3.038 1.00 72.12 95 VAL A O 1
ATOM 755 N N . ILE A 1 96 ? 21.444 12.652 -0.890 1.00 69.06 96 ILE A N 1
ATOM 756 C CA . ILE A 1 96 ? 22.743 13.332 -0.965 1.00 69.06 96 ILE A CA 1
ATOM 757 C C . ILE A 1 96 ? 23.865 12.324 -1.249 1.00 69.06 96 ILE A C 1
ATOM 759 O O . ILE A 1 96 ? 24.659 12.544 -2.160 1.00 69.06 96 ILE A O 1
ATOM 763 N N . ILE A 1 97 ? 23.902 11.201 -0.524 1.00 77.44 97 ILE A N 1
ATOM 764 C CA . ILE A 1 97 ? 24.905 10.140 -0.711 1.00 77.44 97 ILE A CA 1
ATOM 765 C C . ILE A 1 97 ? 24.786 9.512 -2.105 1.00 77.44 97 ILE A C 1
ATOM 767 O O . ILE A 1 97 ? 25.794 9.344 -2.789 1.00 77.44 97 ILE A O 1
ATOM 771 N N . LEU A 1 98 ? 23.564 9.199 -2.549 1.00 70.94 98 LEU A N 1
ATOM 772 C CA . LEU A 1 98 ? 23.314 8.672 -3.890 1.00 70.94 98 LEU A CA 1
ATOM 773 C C . LEU A 1 98 ? 23.752 9.688 -4.953 1.00 70.94 98 LEU A C 1
ATOM 775 O O . LEU A 1 98 ? 24.515 9.338 -5.839 1.00 70.94 98 LEU A O 1
ATOM 779 N N . ASN A 1 99 ? 23.388 10.965 -4.844 1.00 65.25 99 ASN A N 1
ATOM 780 C CA . ASN A 1 99 ? 23.830 11.972 -5.816 1.00 65.25 99 ASN A CA 1
ATOM 781 C C . ASN A 1 99 ? 25.360 12.149 -5.858 1.00 65.25 99 ASN A C 1
ATOM 783 O O . ASN A 1 99 ? 25.907 12.363 -6.935 1.00 65.25 99 ASN A O 1
ATOM 787 N N . LEU A 1 100 ? 26.062 12.019 -4.725 1.00 68.88 100 LEU A N 1
ATOM 788 C CA . LEU A 1 100 ? 27.530 12.090 -4.662 1.00 68.88 100 LEU A CA 1
ATOM 789 C C . LEU A 1 100 ? 28.215 10.904 -5.354 1.00 68.88 100 LEU A C 1
ATOM 791 O O . LEU A 1 100 ? 29.219 11.088 -6.036 1.00 68.88 100 LEU A O 1
ATOM 795 N N . ILE A 1 101 ? 27.674 9.695 -5.198 1.00 67.62 101 ILE A N 1
ATOM 796 C CA . ILE A 1 101 ? 28.233 8.474 -5.798 1.00 67.62 101 ILE A CA 1
ATOM 797 C C . ILE A 1 101 ? 27.926 8.405 -7.308 1.00 67.62 101 ILE A C 1
ATOM 799 O O . ILE A 1 101 ? 28.692 7.824 -8.072 1.00 67.62 101 ILE A O 1
ATOM 803 N N . PHE A 1 102 ? 26.816 8.997 -7.761 1.00 60.78 102 PHE A N 1
ATOM 804 C CA . PHE A 1 102 ? 26.232 8.698 -9.076 1.00 60.78 102 PHE A CA 1
ATOM 805 C C . PHE A 1 102 ? 26.718 9.592 -10.222 1.00 60.78 102 PHE A C 1
ATOM 807 O O . PHE A 1 102 ? 26.407 9.298 -11.376 1.00 60.78 102 PHE A O 1
ATOM 814 N N . ILE A 1 103 ? 27.525 10.623 -9.950 1.00 57.91 103 ILE A N 1
ATOM 815 C CA . ILE A 1 103 ? 28.104 11.496 -10.990 1.00 57.91 103 ILE A CA 1
ATOM 816 C C . ILE A 1 103 ? 28.946 10.698 -12.013 1.00 57.91 103 ILE A C 1
ATOM 818 O O . ILE A 1 103 ? 29.096 11.142 -13.148 1.00 57.91 103 ILE A O 1
ATOM 822 N N . SER A 1 104 ? 29.427 9.493 -11.673 1.00 59.56 104 SER A N 1
ATOM 823 C CA . SER A 1 104 ? 30.218 8.634 -12.572 1.00 59.56 104 SER A CA 1
ATOM 824 C C . SER A 1 104 ? 29.491 7.393 -13.126 1.00 59.56 104 SER A C 1
ATOM 826 O O . SER A 1 104 ? 30.085 6.649 -13.902 1.00 59.56 104 SER A O 1
ATOM 828 N N . GLY A 1 105 ? 28.231 7.137 -12.746 1.00 66.19 105 GLY A N 1
ATOM 829 C CA . GLY A 1 105 ? 27.602 5.807 -12.863 1.00 66.19 105 GLY A CA 1
ATOM 830 C C . GLY A 1 105 ? 26.741 5.519 -14.103 1.00 66.19 105 GLY A C 1
ATOM 831 O O . GLY A 1 105 ? 26.222 4.413 -14.235 1.00 66.19 105 GLY A O 1
ATOM 832 N N . GLY A 1 106 ? 26.550 6.487 -15.002 1.00 74.69 106 GLY A N 1
ATOM 833 C CA . GLY A 1 106 ? 25.698 6.330 -16.189 1.00 74.69 106 GLY A CA 1
ATOM 834 C C . GLY A 1 106 ? 24.183 6.451 -15.932 1.00 74.69 106 GLY A C 1
ATOM 835 O O . GLY A 1 106 ? 23.715 6.652 -14.809 1.00 74.69 106 GLY A O 1
ATOM 836 N N . ILE A 1 107 ? 23.392 6.362 -17.010 1.00 73.75 107 ILE A N 1
ATOM 837 C CA . ILE A 1 107 ? 21.954 6.710 -17.027 1.00 73.75 107 ILE A CA 1
ATOM 838 C C . ILE A 1 107 ? 21.087 5.721 -16.226 1.00 73.75 107 ILE A C 1
ATOM 840 O O . ILE A 1 107 ? 20.177 6.148 -15.516 1.00 73.75 107 ILE A O 1
ATOM 844 N N . ASN A 1 108 ? 21.367 4.415 -16.290 1.00 75.25 108 ASN A N 1
ATOM 845 C CA . ASN A 1 108 ? 20.586 3.397 -15.567 1.00 75.25 108 ASN A CA 1
ATOM 846 C C . ASN A 1 108 ? 20.675 3.587 -14.047 1.00 75.25 108 ASN A C 1
ATOM 848 O O . ASN A 1 108 ? 19.665 3.525 -13.341 1.00 75.25 108 ASN A O 1
ATOM 852 N N . LEU A 1 109 ? 21.876 3.918 -13.560 1.00 75.12 109 LEU A N 1
ATOM 853 C CA . LEU A 1 109 ? 22.115 4.249 -12.163 1.00 75.12 109 LEU A CA 1
ATOM 854 C C . LEU A 1 109 ? 21.262 5.475 -11.779 1.00 75.12 109 LEU A C 1
ATOM 856 O O . LEU A 1 109 ? 20.462 5.391 -10.848 1.00 75.12 109 LEU A O 1
ATOM 860 N N . LEU A 1 110 ? 21.319 6.571 -12.547 1.00 78.75 110 LEU A N 1
ATOM 861 C CA . LEU A 1 110 ? 20.492 7.765 -12.304 1.00 78.75 110 LEU A CA 1
ATOM 862 C C . LEU A 1 110 ? 18.994 7.442 -12.201 1.00 78.75 110 LEU A C 1
ATOM 864 O O . LEU A 1 110 ? 18.354 7.823 -11.218 1.00 78.75 110 LEU A O 1
ATOM 868 N N . ILE A 1 111 ? 18.441 6.701 -13.166 1.00 81.00 111 ILE A N 1
ATOM 869 C CA . ILE A 1 111 ? 17.022 6.308 -13.170 1.00 81.00 111 ILE A CA 1
ATOM 870 C C . ILE A 1 111 ? 16.684 5.497 -11.914 1.00 81.00 111 ILE A C 1
ATOM 872 O O . ILE A 1 111 ? 15.709 5.806 -11.225 1.00 81.00 111 ILE A O 1
ATOM 876 N N . SER A 1 112 ? 17.502 4.497 -11.573 1.00 81.25 112 SER A N 1
ATOM 877 C CA . SER A 1 112 ? 17.284 3.671 -10.382 1.00 81.25 112 SER A CA 1
ATOM 878 C C . SER A 1 112 ? 17.269 4.511 -9.092 1.00 81.25 112 SER A C 1
ATOM 880 O O . SER A 1 112 ? 16.379 4.344 -8.256 1.00 81.25 112 SER A O 1
ATOM 882 N N . SER A 1 113 ? 18.166 5.493 -8.971 1.00 82.00 113 SER A N 1
ATOM 883 C CA . SER A 1 113 ? 18.208 6.423 -7.837 1.00 82.00 113 SER A CA 1
ATOM 884 C C . SER A 1 113 ? 16.938 7.256 -7.712 1.00 82.00 113 SER A C 1
ATOM 886 O O . SER A 1 113 ? 16.360 7.348 -6.628 1.00 82.00 113 SER A O 1
ATOM 888 N N . TYR A 1 114 ? 16.440 7.817 -8.815 1.00 84.81 114 TYR A N 1
ATOM 889 C CA . TYR A 1 114 ? 15.189 8.574 -8.778 1.00 84.81 114 TYR A CA 1
ATOM 890 C C . TYR A 1 114 ? 13.985 7.699 -8.421 1.00 84.81 114 TYR A C 1
ATOM 892 O O . TYR A 1 114 ? 13.101 8.153 -7.695 1.00 84.81 114 TYR A O 1
ATOM 900 N N . LEU A 1 115 ? 13.953 6.440 -8.868 1.00 87.19 115 LEU A N 1
ATOM 901 C CA . LEU A 1 115 ? 12.864 5.512 -8.555 1.00 87.19 115 LEU A CA 1
ATOM 902 C C . LEU A 1 115 ? 12.828 5.131 -7.071 1.00 87.19 115 LEU A C 1
ATOM 904 O O . LEU A 1 115 ? 11.752 5.139 -6.464 1.00 87.19 115 LEU A O 1
ATOM 908 N N . ILE A 1 116 ? 13.980 4.834 -6.460 1.00 86.44 116 ILE A N 1
ATOM 909 C CA . ILE A 1 116 ? 14.032 4.460 -5.039 1.00 86.44 116 ILE A CA 1
ATOM 910 C C . ILE A 1 116 ? 13.744 5.657 -4.128 1.00 86.44 116 ILE A C 1
ATOM 912 O O . ILE A 1 116 ? 12.974 5.540 -3.172 1.00 86.44 116 ILE A O 1
ATOM 916 N N . VAL A 1 117 ? 14.275 6.834 -4.473 1.00 85.81 117 VAL A N 1
ATOM 917 C CA . VAL A 1 117 ? 13.982 8.090 -3.773 1.00 85.81 117 VAL A CA 1
ATOM 918 C C . VAL A 1 117 ? 12.507 8.446 -3.919 1.00 85.81 117 VAL A C 1
ATOM 920 O O . VAL A 1 117 ? 11.846 8.716 -2.919 1.00 85.81 117 VAL A O 1
ATOM 923 N N . GLY A 1 118 ? 11.964 8.393 -5.137 1.00 85.75 118 GLY A N 1
ATOM 924 C CA . GLY A 1 118 ? 10.555 8.670 -5.414 1.00 85.75 118 GLY A CA 1
ATOM 925 C C . GLY A 1 118 ? 9.620 7.743 -4.639 1.00 85.75 118 GLY A C 1
ATOM 926 O O . GLY A 1 118 ? 8.646 8.205 -4.046 1.00 85.75 118 GLY A O 1
ATOM 927 N N . SER A 1 119 ? 9.963 6.456 -4.552 1.00 88.81 119 SER A N 1
ATOM 928 C CA . SER A 1 119 ? 9.240 5.487 -3.721 1.00 88.81 119 SER A CA 1
ATOM 929 C C . SER A 1 119 ? 9.245 5.901 -2.245 1.00 88.81 119 SER A C 1
ATOM 931 O O . SER A 1 119 ? 8.188 5.942 -1.619 1.00 88.81 119 SER A O 1
ATOM 933 N N . GLY A 1 120 ? 10.404 6.287 -1.700 1.00 86.81 120 GLY A N 1
ATOM 934 C CA . GLY A 1 120 ? 10.520 6.780 -0.324 1.00 86.81 120 GLY A CA 1
ATOM 935 C C . GLY A 1 120 ? 9.707 8.055 -0.075 1.00 86.81 120 GLY A C 1
ATOM 936 O O . GLY A 1 120 ? 8.978 8.142 0.914 1.00 86.81 120 GLY A O 1
ATOM 937 N N . VAL A 1 121 ? 9.753 9.015 -1.006 1.00 87.88 121 VAL A N 1
ATOM 938 C CA . VAL A 1 121 ? 8.964 10.256 -0.940 1.00 87.88 121 VAL A CA 1
ATOM 939 C C . VAL A 1 121 ? 7.468 9.949 -0.892 1.00 87.88 121 VAL A C 1
ATOM 941 O O . VAL A 1 121 ? 6.757 10.535 -0.079 1.00 87.88 121 VAL A O 1
ATOM 944 N N . LEU A 1 122 ? 6.971 9.018 -1.712 1.00 89.50 122 LEU A N 1
ATOM 945 C CA . LEU A 1 122 ? 5.551 8.653 -1.716 1.00 89.50 122 LEU A CA 1
ATOM 946 C C . LEU A 1 122 ? 5.091 8.076 -0.374 1.00 89.50 122 LEU A C 1
ATOM 948 O O . LEU A 1 122 ? 4.008 8.433 0.095 1.00 89.50 122 LEU A O 1
ATOM 952 N N . ILE A 1 123 ? 5.911 7.237 0.265 1.00 90.19 123 ILE A N 1
ATOM 953 C CA . ILE A 1 123 ? 5.611 6.683 1.594 1.00 90.19 123 ILE A CA 1
ATOM 954 C C . ILE A 1 123 ? 5.542 7.802 2.640 1.00 90.19 123 ILE A C 1
ATOM 956 O O . ILE A 1 123 ? 4.600 7.853 3.428 1.00 90.19 123 ILE A O 1
ATOM 960 N N . ILE A 1 124 ? 6.492 8.738 2.615 1.00 88.75 124 ILE A N 1
ATOM 961 C CA . ILE A 1 124 ? 6.522 9.884 3.536 1.00 88.75 124 ILE A CA 1
ATOM 962 C C . ILE A 1 124 ? 5.322 10.809 3.320 1.00 88.75 124 ILE A C 1
ATOM 964 O O . ILE A 1 124 ? 4.691 11.240 4.285 1.00 88.75 124 ILE A O 1
ATOM 968 N N . ILE A 1 125 ? 4.988 11.118 2.064 1.00 88.94 125 ILE A N 1
ATOM 969 C CA . ILE A 1 125 ? 3.810 11.927 1.733 1.00 88.94 125 ILE A CA 1
ATOM 970 C C . ILE A 1 125 ? 2.553 11.239 2.264 1.00 88.94 125 ILE A C 1
ATOM 972 O O . ILE A 1 125 ? 1.671 11.917 2.793 1.00 88.94 125 ILE A O 1
ATOM 976 N N . TYR A 1 126 ? 2.470 9.913 2.151 1.00 89.25 126 TYR A N 1
ATOM 977 C CA . TYR A 1 126 ? 1.352 9.156 2.692 1.00 89.25 126 TYR A CA 1
ATOM 978 C C . TYR A 1 126 ? 1.285 9.225 4.222 1.00 89.25 126 TYR A C 1
ATOM 980 O O . TYR A 1 126 ? 0.212 9.511 4.756 1.00 89.25 126 TYR A O 1
ATOM 988 N N . ASP A 1 127 ? 2.407 9.027 4.925 1.00 89.81 127 ASP A N 1
ATOM 989 C CA . ASP A 1 127 ? 2.463 9.163 6.388 1.00 89.81 127 ASP A CA 1
ATOM 990 C C . ASP A 1 127 ? 1.986 10.563 6.800 1.00 89.81 127 ASP A C 1
ATOM 992 O O . ASP A 1 127 ? 0.960 10.713 7.460 1.00 89.81 127 ASP A O 1
ATOM 996 N N . SER A 1 128 ? 2.629 11.601 6.262 1.00 87.75 128 SER A N 1
ATOM 997 C CA . SER A 1 128 ? 2.373 12.997 6.619 1.00 87.75 128 SER A CA 1
ATOM 998 C C . SER A 1 128 ? 0.952 13.479 6.295 1.00 87.75 128 SER A C 1
ATOM 1000 O O . SER A 1 128 ? 0.361 14.217 7.087 1.00 87.75 128 SER A O 1
ATOM 1002 N N . LYS A 1 129 ? 0.384 13.084 5.144 1.00 89.00 129 LYS A N 1
ATOM 1003 C CA . LYS A 1 129 ? -0.939 13.560 4.697 1.00 89.00 129 LYS A CA 1
ATOM 1004 C C . LYS A 1 129 ? -2.105 12.687 5.147 1.00 89.00 129 LYS A C 1
ATOM 1006 O O . LYS A 1 129 ? -3.228 13.184 5.170 1.00 89.00 129 LYS A O 1
ATOM 1011 N N . TYR A 1 130 ? -1.880 11.412 5.460 1.00 88.38 130 TYR A N 1
ATOM 1012 C CA . TYR A 1 130 ? -2.968 10.477 5.756 1.00 88.38 130 TYR A CA 1
ATOM 1013 C C . TYR A 1 130 ? -2.855 9.832 7.140 1.00 88.38 130 TYR A C 1
ATOM 1015 O O . TYR A 1 130 ? -3.822 9.868 7.899 1.00 88.38 130 TYR A O 1
ATOM 1023 N N . ILE A 1 131 ? -1.690 9.297 7.511 1.00 87.69 131 ILE A N 1
ATOM 1024 C CA . ILE A 1 131 ? -1.512 8.570 8.780 1.00 87.69 131 ILE A CA 1
ATOM 1025 C C . ILE A 1 131 ? -1.369 9.552 9.951 1.00 87.69 131 ILE A C 1
ATOM 1027 O O . ILE A 1 131 ? -2.159 9.508 10.897 1.00 87.69 131 ILE A O 1
ATOM 1031 N N . SER A 1 132 ? -0.422 10.488 9.885 1.00 89.00 132 SER A N 1
ATOM 1032 C CA . SER A 1 132 ? -0.133 11.44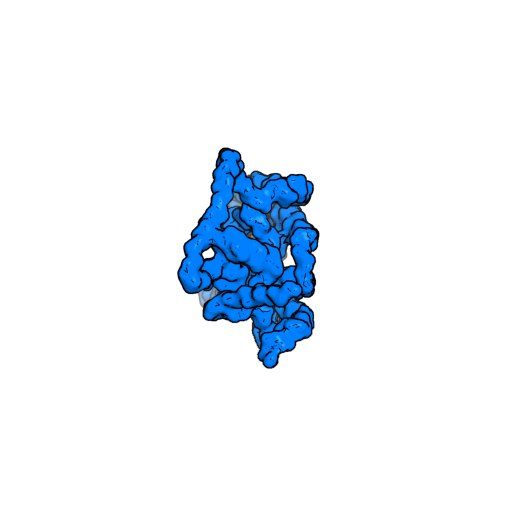2 10.960 1.00 89.00 132 SER A CA 1
ATOM 1033 C C . SER A 1 132 ? -1.329 12.324 11.346 1.00 89.00 132 SER A C 1
ATOM 1035 O O . SER A 1 132 ? -1.510 12.563 12.546 1.00 89.00 132 SER A O 1
ATOM 1037 N N . PRO A 1 133 ? -2.178 12.805 10.411 1.00 87.56 133 PRO A N 1
ATOM 1038 C CA . PRO A 1 133 ? -3.400 13.529 10.753 1.00 87.56 133 PRO A CA 1
ATOM 1039 C C . PRO A 1 133 ? -4.426 12.642 11.461 1.00 87.56 133 PRO A C 1
ATOM 1041 O O . PRO A 1 133 ? -5.005 13.075 12.454 1.00 87.56 133 PRO A O 1
ATOM 1044 N N . LYS A 1 134 ? -4.588 11.384 11.028 1.00 87.56 134 LYS A N 1
ATOM 1045 C CA . LYS A 1 134 ? -5.509 10.430 11.664 1.00 87.56 134 LYS A CA 1
ATOM 1046 C C . LYS A 1 134 ? -5.053 9.994 13.059 1.00 87.56 134 LYS A C 1
ATOM 1048 O O . LYS A 1 134 ? -5.881 9.789 13.942 1.00 87.56 134 LYS A O 1
ATOM 1053 N N . ILE A 1 135 ? -3.741 9.953 13.307 1.00 87.00 135 ILE A N 1
ATOM 1054 C CA . ILE A 1 135 ? -3.183 9.811 14.662 1.00 87.00 135 ILE A CA 1
ATOM 1055 C C . ILE A 1 135 ? -3.539 11.028 15.532 1.00 87.00 135 ILE A C 1
ATOM 1057 O O . ILE A 1 135 ? -3.846 10.881 16.714 1.00 87.00 135 ILE A O 1
ATOM 1061 N N . LYS A 1 136 ? -3.499 12.245 14.972 1.00 85.62 136 LYS A N 1
ATOM 1062 C CA . LYS A 1 136 ? -3.853 13.472 15.707 1.00 85.62 136 LYS A CA 1
ATOM 1063 C C . LYS A 1 136 ? -5.348 13.550 16.026 1.00 85.62 136 LYS A C 1
ATOM 1065 O O . LYS A 1 136 ? -5.683 14.070 17.086 1.00 85.62 136 LYS A O 1
ATOM 1070 N N . SER A 1 137 ? -6.211 13.020 15.157 1.00 85.56 137 SER A N 1
ATOM 1071 C CA . SER A 1 137 ? -7.664 12.944 15.365 1.00 85.56 137 SER A CA 1
ATOM 1072 C C . SER A 1 137 ? -8.124 11.718 16.167 1.00 85.56 137 SER A C 1
ATOM 1074 O O . SER A 1 137 ? -9.325 11.491 16.271 1.00 85.56 137 SER A O 1
ATOM 1076 N N . ASP A 1 138 ? -7.195 10.924 16.718 1.00 81.88 138 ASP A N 1
ATOM 1077 C CA . ASP A 1 138 ? -7.471 9.688 17.470 1.00 81.88 138 ASP A CA 1
ATOM 1078 C C . ASP A 1 138 ? -8.277 8.626 16.675 1.00 81.88 138 ASP A C 1
ATOM 1080 O O . ASP A 1 138 ? -8.893 7.726 17.243 1.00 81.88 138 ASP A O 1
ATOM 1084 N N . SER A 1 139 ? -8.218 8.674 15.338 1.00 83.12 139 SER A N 1
ATOM 1085 C CA . SER A 1 139 ? -8.912 7.763 14.410 1.00 83.12 139 SER A CA 1
ATOM 1086 C C . SER A 1 139 ? -8.015 6.582 14.004 1.00 83.12 139 SER A C 1
ATOM 1088 O O . SER A 1 139 ? -7.735 6.360 12.827 1.00 83.12 139 SER A O 1
ATOM 1090 N N . TYR A 1 140 ? -7.515 5.840 14.998 1.00 81.62 140 TYR A N 1
ATOM 1091 C CA . TYR A 1 140 ? -6.521 4.763 14.828 1.00 81.62 140 TYR A CA 1
ATOM 1092 C C . TYR A 1 140 ? -7.006 3.577 13.984 1.00 81.62 140 TYR A C 1
ATOM 1094 O O . TYR A 1 140 ? -6.209 2.894 13.344 1.00 81.62 140 TYR A O 1
ATOM 1102 N N . GLU A 1 141 ? -8.309 3.323 14.003 1.00 77.81 141 GLU A N 1
ATOM 1103 C CA . GLU A 1 141 ? -8.925 2.135 13.413 1.00 77.81 141 GLU A CA 1
ATOM 1104 C C . GLU A 1 141 ? -8.834 2.117 11.884 1.00 77.81 141 GLU A C 1
ATOM 1106 O O . GLU A 1 141 ? -8.640 1.061 11.289 1.00 77.81 141 GLU A O 1
ATOM 1111 N N . ASP A 1 142 ? -8.869 3.292 11.257 1.00 78.12 142 ASP A N 1
ATOM 1112 C CA . ASP A 1 142 ? -8.846 3.429 9.800 1.00 78.12 142 ASP A CA 1
ATOM 1113 C C . ASP A 1 142 ? -7.448 3.281 9.179 1.00 78.12 142 ASP A C 1
ATOM 1115 O O . ASP A 1 142 ? -7.314 3.277 7.954 1.00 78.12 142 ASP A O 1
ATOM 1119 N N . ILE A 1 143 ? -6.398 3.296 10.005 1.00 85.75 143 ILE A N 1
ATOM 1120 C CA . ILE A 1 143 ? -4.994 3.396 9.564 1.00 85.75 143 ILE A CA 1
ATOM 1121 C C . ILE A 1 143 ? -4.108 2.278 10.099 1.00 85.75 143 ILE A C 1
ATOM 1123 O O . ILE A 1 143 ? -2.912 2.263 9.808 1.00 85.75 143 ILE A O 1
ATOM 1127 N N . ALA A 1 144 ? -4.663 1.359 10.891 1.00 83.50 144 ALA A N 1
ATOM 1128 C CA . ALA A 1 144 ? -3.882 0.325 11.556 1.00 83.50 144 ALA A CA 1
ATOM 1129 C C . ALA A 1 144 ? -3.098 -0.533 10.553 1.00 83.50 144 ALA A C 1
ATOM 1131 O O . ALA A 1 144 ? -1.900 -0.753 10.734 1.00 83.50 144 ALA A O 1
ATOM 1132 N N . LEU A 1 145 ? -3.750 -0.967 9.471 1.00 87.56 145 LEU A N 1
ATOM 1133 C CA . LEU A 1 145 ? -3.115 -1.817 8.466 1.00 87.56 145 LEU A CA 1
ATOM 1134 C C . LEU A 1 145 ? -2.293 -0.994 7.462 1.00 87.56 145 LEU A C 1
ATOM 1136 O O . LEU A 1 145 ? -1.207 -1.418 7.073 1.00 87.56 145 LEU A O 1
ATOM 1140 N N . ASP A 1 146 ? -2.742 0.223 7.139 1.00 88.94 146 ASP A N 1
ATOM 1141 C CA . ASP A 1 146 ? -2.023 1.171 6.276 1.00 88.94 146 ASP A CA 1
ATOM 1142 C C . ASP A 1 146 ? -0.607 1.456 6.800 1.00 88.94 146 ASP A C 1
ATOM 1144 O O . ASP A 1 146 ? 0.366 1.367 6.051 1.00 88.94 146 ASP A O 1
ATOM 1148 N N . ALA A 1 147 ? -0.483 1.777 8.093 1.00 89.94 147 ALA A N 1
ATOM 1149 C CA . ALA A 1 147 ? 0.796 2.108 8.716 1.00 89.94 147 ALA A CA 1
ATOM 1150 C C . ALA A 1 147 ? 1.750 0.905 8.772 1.00 89.94 147 ALA A C 1
ATOM 1152 O O . ALA A 1 147 ? 2.946 1.061 8.530 1.00 89.94 147 ALA A O 1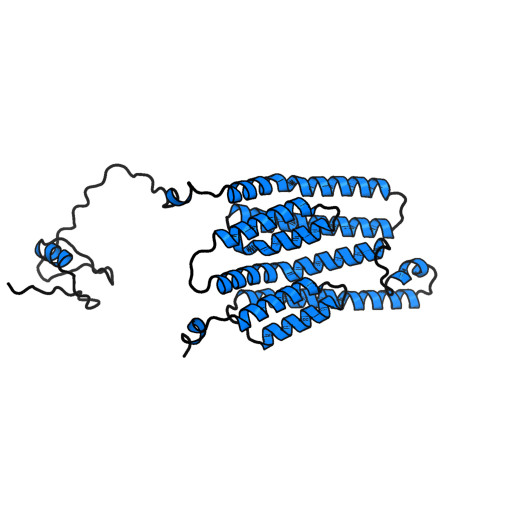
ATOM 1153 N N . ILE A 1 148 ? 1.236 -0.302 9.030 1.00 91.75 148 ILE A N 1
ATOM 1154 C CA . ILE A 1 148 ? 2.048 -1.527 9.010 1.00 91.75 148 ILE A CA 1
ATOM 1155 C C . ILE A 1 148 ? 2.554 -1.796 7.592 1.00 91.75 148 ILE A C 1
ATOM 1157 O O . ILE A 1 148 ? 3.753 -1.990 7.399 1.00 91.75 148 ILE A O 1
ATOM 1161 N N . CYS A 1 149 ? 1.676 -1.782 6.588 1.00 91.19 149 CYS A N 1
ATOM 1162 C CA . CYS A 1 149 ? 2.071 -2.136 5.230 1.00 91.19 149 CYS A CA 1
ATOM 1163 C C . CYS A 1 149 ? 3.010 -1.103 4.595 1.00 91.19 149 CYS A C 1
ATOM 1165 O O . CYS A 1 149 ? 4.005 -1.494 3.985 1.00 91.19 149 CYS A O 1
ATOM 1167 N N . TYR A 1 150 ? 2.763 0.199 4.777 1.00 91.31 150 TYR A N 1
ATOM 1168 C CA . TYR A 1 150 ? 3.726 1.221 4.359 1.00 91.31 150 TYR A CA 1
ATOM 1169 C C . TYR A 1 150 ? 5.019 1.181 5.176 1.00 91.31 150 TYR A C 1
ATOM 1171 O O . TYR A 1 150 ? 6.082 1.465 4.628 1.00 91.31 150 TYR A O 1
ATOM 1179 N N . GLY A 1 151 ? 4.956 0.784 6.450 1.00 91.12 151 GLY A N 1
ATOM 1180 C CA . GLY A 1 151 ? 6.134 0.512 7.267 1.00 91.12 151 GLY A CA 1
ATOM 1181 C C . GLY A 1 151 ? 7.004 -0.592 6.665 1.00 91.12 151 GLY A C 1
ATOM 1182 O O . GLY A 1 151 ? 8.194 -0.378 6.460 1.00 91.12 151 GLY A O 1
ATOM 1183 N N . ILE A 1 152 ? 6.409 -1.732 6.292 1.00 91.88 152 ILE A N 1
ATOM 1184 C CA . ILE A 1 152 ? 7.114 -2.847 5.632 1.00 91.88 152 ILE A CA 1
ATOM 1185 C C . ILE A 1 152 ? 7.718 -2.396 4.297 1.00 91.88 152 ILE A C 1
ATOM 1187 O O . ILE A 1 152 ? 8.904 -2.623 4.057 1.00 91.88 152 ILE A O 1
ATOM 1191 N N . LEU A 1 153 ? 6.939 -1.714 3.448 1.00 90.75 153 LEU A N 1
ATOM 1192 C CA . LEU A 1 153 ? 7.440 -1.188 2.172 1.00 90.75 153 LEU A CA 1
ATOM 1193 C C . LEU A 1 153 ? 8.600 -0.206 2.384 1.00 90.75 153 LEU A C 1
ATOM 1195 O O . LEU A 1 153 ? 9.610 -0.286 1.693 1.00 90.75 153 LEU A O 1
ATOM 1199 N N . GLY A 1 154 ? 8.499 0.685 3.370 1.00 87.88 154 GLY A N 1
ATOM 1200 C CA . GLY A 1 154 ? 9.568 1.622 3.699 1.00 87.88 154 GLY A CA 1
ATOM 1201 C C . GLY A 1 154 ? 10.795 0.941 4.308 1.00 87.88 154 GLY A C 1
ATOM 1202 O O . GLY A 1 154 ? 11.905 1.435 4.144 1.00 87.88 154 GLY A O 1
ATOM 1203 N N . CYS A 1 155 ? 10.649 -0.195 4.995 1.00 89.88 155 CYS A N 1
ATOM 1204 C CA . CYS A 1 155 ? 11.797 -0.965 5.479 1.00 89.88 155 CYS A CA 1
ATOM 1205 C C . CYS A 1 155 ? 12.649 -1.498 4.318 1.00 89.88 155 CYS A C 1
ATOM 1207 O O . CYS A 1 155 ? 13.875 -1.480 4.419 1.00 89.88 155 CYS A O 1
ATOM 1209 N N . ILE A 1 156 ? 12.021 -1.886 3.201 1.00 87.06 156 ILE A N 1
ATOM 1210 C CA . ILE A 1 156 ? 12.719 -2.283 1.965 1.00 87.06 156 ILE A CA 1
ATOM 1211 C C . ILE A 1 156 ? 13.508 -1.093 1.384 1.00 87.06 156 ILE A C 1
ATOM 1213 O O . ILE A 1 156 ? 14.597 -1.269 0.838 1.00 87.06 156 ILE A O 1
ATOM 1217 N N . ILE A 1 157 ? 13.006 0.133 1.562 1.00 85.44 157 ILE A N 1
ATOM 1218 C CA . ILE A 1 157 ? 13.655 1.380 1.134 1.00 85.44 157 ILE A CA 1
ATOM 1219 C C . ILE A 1 157 ? 14.615 1.864 2.225 1.00 85.44 157 ILE A C 1
ATOM 1221 O O . ILE A 1 157 ? 14.317 2.795 2.977 1.00 85.44 157 ILE A O 1
ATOM 1225 N N . TYR A 1 158 ? 15.776 1.213 2.324 1.00 77.00 158 TYR A N 1
ATOM 1226 C CA . TYR A 1 158 ? 16.873 1.608 3.222 1.00 77.00 158 TYR A CA 1
ATOM 1227 C C . TYR A 1 158 ? 16.456 1.787 4.696 1.00 77.00 158 TYR A C 1
ATOM 1229 O O . TYR A 1 158 ? 16.997 2.630 5.408 1.00 77.00 158 TYR A O 1
ATOM 1237 N N . GLY A 1 159 ? 15.463 1.026 5.167 1.00 80.81 159 GLY A N 1
ATOM 1238 C CA . GLY A 1 159 ? 14.999 1.108 6.553 1.00 80.81 159 GLY A CA 1
ATOM 1239 C C . GLY A 1 159 ? 14.179 2.359 6.901 1.00 80.81 159 GLY A C 1
ATOM 1240 O O . GLY A 1 159 ? 13.809 2.518 8.064 1.00 80.81 159 GLY A O 1
ATOM 1241 N N . THR A 1 160 ? 13.838 3.221 5.933 1.00 82.62 160 THR A N 1
ATOM 1242 C CA . THR A 1 160 ? 13.060 4.460 6.168 1.00 82.62 160 THR A CA 1
ATOM 1243 C C . THR A 1 160 ? 11.705 4.198 6.837 1.00 82.62 160 THR A C 1
ATOM 1245 O O . THR A 1 160 ? 11.204 5.027 7.597 1.00 82.62 160 THR A O 1
ATOM 1248 N N . GLY A 1 161 ? 11.137 3.012 6.617 1.00 86.62 161 GLY A N 1
ATOM 1249 C CA . GLY A 1 161 ? 9.864 2.580 7.189 1.00 86.62 161 GLY A CA 1
ATOM 1250 C C . GLY A 1 161 ? 9.921 2.048 8.620 1.00 86.62 161 GLY A C 1
ATOM 1251 O O . GLY A 1 161 ? 8.862 1.789 9.180 1.00 86.62 161 GLY A O 1
ATOM 1252 N N . ALA A 1 162 ? 11.091 1.905 9.254 1.00 89.62 162 ALA A N 1
ATOM 1253 C CA . ALA A 1 162 ? 11.189 1.277 10.579 1.00 89.62 162 ALA A CA 1
ATOM 1254 C C . ALA A 1 162 ? 10.357 2.007 11.651 1.00 89.62 162 ALA A C 1
ATOM 1256 O O . ALA A 1 162 ? 9.607 1.385 12.403 1.00 89.62 162 ALA A O 1
ATOM 1257 N N . ILE A 1 163 ? 10.425 3.343 11.682 1.00 88.56 163 ILE A N 1
ATOM 1258 C CA . ILE A 1 163 ? 9.627 4.161 12.612 1.00 88.56 163 ILE A CA 1
ATOM 1259 C C . ILE A 1 163 ? 8.135 4.022 12.296 1.00 88.56 163 ILE A C 1
ATOM 1261 O O . ILE A 1 163 ? 7.322 3.879 13.210 1.00 88.56 163 ILE A O 1
ATOM 1265 N N . LEU A 1 164 ? 7.776 4.028 11.010 1.00 90.50 164 LEU A N 1
ATOM 1266 C CA . LEU A 1 164 ? 6.394 3.872 10.565 1.00 90.50 164 LEU A CA 1
ATOM 1267 C C . LEU A 1 164 ? 5.830 2.493 10.933 1.00 90.50 164 LEU A C 1
ATOM 1269 O O . LEU A 1 164 ? 4.696 2.396 11.394 1.00 90.50 164 LEU A O 1
ATOM 1273 N N . LEU A 1 165 ? 6.643 1.443 10.827 1.00 92.12 165 LEU A N 1
ATOM 1274 C CA . LEU A 1 165 ? 6.285 0.087 11.222 1.00 92.12 165 LEU A CA 1
ATOM 1275 C C . LEU A 1 165 ? 6.042 -0.009 12.731 1.00 92.12 165 LEU A C 1
ATOM 1277 O O . LEU A 1 165 ? 5.020 -0.549 13.151 1.00 92.12 165 LEU A O 1
ATOM 1281 N N . ILE A 1 166 ? 6.926 0.572 13.552 1.00 91.31 166 ILE A N 1
ATOM 1282 C CA . ILE A 1 166 ? 6.743 0.627 15.011 1.00 91.31 166 ILE A CA 1
ATOM 1283 C C . ILE A 1 166 ? 5.443 1.365 15.356 1.00 91.31 166 ILE A C 1
ATOM 1285 O O . ILE A 1 166 ? 4.660 0.875 16.172 1.00 91.31 166 ILE A O 1
ATOM 1289 N N . LYS A 1 167 ? 5.168 2.511 14.714 1.00 89.81 167 LYS A N 1
ATOM 1290 C CA . LYS A 1 167 ? 3.886 3.217 14.874 1.00 89.81 167 LYS A CA 1
ATOM 1291 C C . LYS A 1 167 ? 2.712 2.312 14.509 1.00 89.81 167 LYS A C 1
ATOM 1293 O O . LYS A 1 167 ? 1.780 2.205 15.297 1.00 89.81 167 LYS A O 1
ATOM 1298 N N . GLY A 1 168 ? 2.764 1.658 13.348 1.00 90.50 168 GLY A N 1
ATOM 1299 C CA . GLY A 1 168 ? 1.708 0.773 12.864 1.00 90.50 168 GLY A CA 1
ATOM 1300 C C . GLY A 1 168 ? 1.398 -0.355 13.843 1.00 90.50 168 GLY A C 1
ATOM 1301 O O . GLY A 1 168 ? 0.237 -0.566 14.183 1.00 90.50 168 GLY A O 1
ATOM 1302 N N . ILE A 1 169 ? 2.428 -1.008 14.387 1.00 91.88 169 ILE A N 1
ATOM 1303 C CA . ILE A 1 169 ? 2.271 -2.059 15.403 1.00 91.88 169 ILE A CA 1
ATOM 1304 C C . ILE A 1 169 ? 1.593 -1.505 16.664 1.00 91.88 169 ILE A C 1
ATOM 1306 O O . ILE A 1 169 ? 0.654 -2.113 17.177 1.00 91.88 169 ILE A O 1
ATOM 1310 N N . LEU A 1 170 ? 2.013 -0.336 17.160 1.00 90.62 170 LEU A N 1
ATOM 1311 C CA . LEU A 1 170 ? 1.394 0.272 18.344 1.00 90.62 170 LEU A CA 1
ATOM 1312 C C . LEU A 1 170 ? -0.065 0.674 18.095 1.00 90.62 170 LEU A C 1
ATOM 1314 O O . LEU A 1 170 ? -0.909 0.456 18.963 1.00 90.62 170 LEU A O 1
ATOM 1318 N N . ILE A 1 171 ? -0.371 1.229 16.920 1.00 89.69 171 ILE A N 1
ATOM 1319 C CA . ILE A 1 171 ? -1.733 1.583 16.496 1.00 89.69 171 ILE A CA 1
ATOM 1320 C C . ILE A 1 171 ? -2.607 0.330 16.438 1.00 89.69 171 ILE A C 1
ATOM 1322 O O . ILE A 1 171 ? -3.723 0.339 16.953 1.00 89.69 171 ILE A O 1
ATOM 1326 N N . PHE A 1 172 ? -2.088 -0.762 15.877 1.00 88.62 172 PHE A N 1
ATOM 1327 C CA . PHE A 1 172 ? -2.788 -2.039 15.794 1.00 88.62 172 PHE A CA 1
ATOM 1328 C C . PHE A 1 172 ? -3.091 -2.622 17.182 1.00 88.62 172 PHE A C 1
ATOM 1330 O O . PHE A 1 172 ? -4.239 -2.965 17.469 1.00 88.62 172 PHE A O 1
ATOM 1337 N N . ILE A 1 173 ? -2.104 -2.642 18.087 1.00 87.50 173 ILE A N 1
ATOM 1338 C CA . ILE A 1 173 ? -2.303 -3.064 19.485 1.00 87.50 173 ILE A CA 1
ATOM 1339 C C . ILE A 1 173 ? -3.349 -2.176 20.178 1.00 87.50 173 ILE A C 1
ATOM 1341 O O . ILE A 1 173 ? -4.214 -2.686 20.894 1.00 87.50 173 ILE A O 1
ATOM 1345 N N . ASN A 1 174 ? -3.302 -0.857 19.955 1.00 86.69 174 ASN A N 1
ATOM 1346 C CA . ASN A 1 174 ? -4.273 0.079 20.525 1.00 86.69 174 ASN A CA 1
ATOM 1347 C C . ASN A 1 174 ? -5.689 -0.203 20.014 1.00 86.69 174 ASN A C 1
ATOM 1349 O O . ASN A 1 174 ? -6.629 -0.245 20.803 1.00 86.69 174 ASN A O 1
ATOM 1353 N N . SER A 1 175 ? -5.827 -0.438 18.707 1.00 83.19 175 SER A N 1
ATOM 1354 C CA . SER A 1 175 ? -7.105 -0.722 18.055 1.00 83.19 175 SER A CA 1
ATOM 1355 C C . SER A 1 175 ? -7.744 -2.007 18.590 1.00 83.19 175 SER A C 1
ATOM 1357 O O . SER A 1 175 ? -8.938 -2.015 18.876 1.00 83.19 175 SER A O 1
ATOM 1359 N N . ILE A 1 176 ? -6.958 -3.062 18.837 1.00 81.75 176 ILE A N 1
ATOM 1360 C CA . ILE A 1 176 ? -7.464 -4.308 19.443 1.00 81.75 176 ILE A CA 1
ATOM 1361 C C . ILE A 1 176 ? -7.907 -4.090 20.897 1.00 81.75 176 ILE A C 1
ATOM 1363 O O . ILE A 1 176 ? -8.936 -4.623 21.327 1.00 81.75 176 ILE A O 1
ATOM 1367 N N . LYS A 1 177 ? -7.124 -3.325 21.669 1.00 82.00 177 LYS A N 1
ATOM 1368 C CA . LYS A 1 177 ? -7.351 -3.122 23.106 1.00 82.00 177 LYS A CA 1
ATOM 1369 C C . LYS A 1 177 ? -8.543 -2.213 23.399 1.00 82.00 177 LYS A C 1
ATOM 1371 O O . LY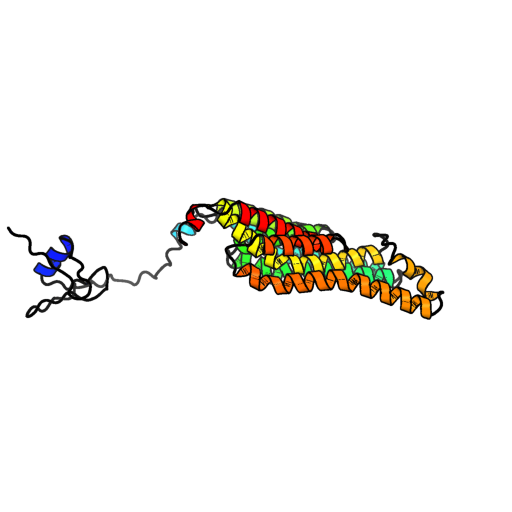S A 1 177 ? -9.287 -2.485 24.336 1.00 82.00 177 LYS A O 1
ATOM 1376 N N . ASN A 1 178 ? -8.712 -1.157 22.609 1.00 74.38 178 ASN A N 1
ATOM 1377 C CA . ASN A 1 178 ? -9.764 -0.160 22.796 1.00 74.38 178 ASN A CA 1
ATOM 1378 C C . ASN A 1 178 ? -11.062 -0.509 22.056 1.00 74.38 178 ASN A C 1
ATOM 1380 O O . ASN A 1 178 ? -12.006 0.276 22.098 1.00 74.38 178 ASN A O 1
ATOM 1384 N N . HIS A 1 179 ? -11.128 -1.664 21.387 1.00 67.88 179 HIS A N 1
ATOM 1385 C CA . HIS A 1 179 ? -12.320 -2.056 20.652 1.00 67.88 179 HIS A CA 1
ATOM 1386 C C . HIS A 1 179 ? -13.505 -2.243 21.612 1.00 67.88 179 HIS A C 1
ATOM 1388 O O . HIS A 1 179 ? -13.494 -3.151 22.450 1.00 67.88 179 HIS A O 1
ATOM 1394 N N . GLU A 1 180 ? -14.516 -1.379 21.479 1.00 60.94 180 GLU A N 1
ATOM 1395 C CA . GLU A 1 180 ? -15.721 -1.384 22.311 1.00 60.94 180 GLU A CA 1
ATOM 1396 C C . GLU A 1 180 ? -16.427 -2.747 22.250 1.00 60.94 180 GLU A C 1
ATOM 1398 O O . GLU A 1 180 ? -16.453 -3.416 21.205 1.00 60.94 180 GLU A O 1
ATOM 1403 N N . SER A 1 181 ? -16.965 -3.160 23.404 1.00 56.47 181 SER A N 1
ATOM 1404 C CA . SER A 1 181 ? -17.635 -4.436 23.686 1.00 56.47 181 SER A CA 1
ATOM 1405 C C . SER A 1 181 ? -18.989 -4.553 22.975 1.00 56.47 181 SER A C 1
ATOM 1407 O O . SER A 1 181 ? -20.029 -4.717 23.607 1.00 56.47 181 SER A O 1
ATOM 1409 N N . SER A 1 182 ? -18.979 -4.414 21.655 1.00 59.62 182 SER A N 1
ATOM 1410 C CA . SER A 1 182 ? -20.134 -4.680 20.804 1.00 59.62 182 SER A CA 1
ATOM 1411 C C . SER A 1 182 ? -20.276 -6.181 20.562 1.00 59.62 182 SER A C 1
ATOM 1413 O O . SER A 1 182 ? -19.277 -6.908 20.465 1.00 59.62 182 SER A O 1
ATOM 1415 N N . ASN A 1 183 ? -21.522 -6.635 20.425 1.00 62.38 183 ASN A N 1
ATOM 1416 C CA . ASN A 1 183 ? -21.813 -7.947 19.859 1.00 62.38 183 ASN A CA 1
ATOM 1417 C C . ASN A 1 183 ? -21.121 -8.042 18.482 1.00 62.38 183 ASN A C 1
ATOM 1419 O O . ASN A 1 183 ? -21.138 -7.090 17.700 1.00 62.38 183 ASN A O 1
ATOM 1423 N N . HIS A 1 184 ? -20.445 -9.165 18.221 1.00 73.56 184 HIS A N 1
ATOM 1424 C CA . HIS A 1 184 ? -19.633 -9.423 17.015 1.00 73.56 184 HIS A CA 1
ATOM 1425 C C . HIS A 1 184 ? -18.328 -8.606 16.879 1.00 73.56 184 HIS A C 1
ATOM 1427 O O . HIS A 1 184 ? -17.968 -8.139 15.795 1.00 73.56 184 HIS A O 1
ATOM 1433 N N . LYS A 1 185 ? -17.549 -8.512 17.968 1.00 78.75 185 LYS A N 1
ATOM 1434 C CA . LYS A 1 185 ? -16.222 -7.859 18.023 1.00 78.75 185 LYS A CA 1
ATOM 1435 C C . LYS A 1 185 ? -15.306 -8.164 16.824 1.00 78.75 185 LYS A C 1
ATOM 1437 O O . LYS A 1 185 ? -14.698 -7.248 16.277 1.00 78.75 185 LYS A O 1
ATOM 1442 N N . VAL A 1 186 ? -15.207 -9.431 16.413 1.00 81.69 186 VAL A N 1
ATOM 1443 C CA . VAL A 1 186 ? -14.312 -9.871 15.322 1.00 81.69 186 VAL A CA 1
ATOM 1444 C C . VAL A 1 186 ? -14.778 -9.349 13.961 1.00 81.69 186 VAL A C 1
ATOM 1446 O O . VAL A 1 186 ? -13.960 -8.861 13.184 1.00 81.69 186 VAL A O 1
ATOM 1449 N N . TYR A 1 187 ? -16.085 -9.390 13.692 1.00 82.44 187 TYR A N 1
ATOM 1450 C CA . TYR A 1 187 ? -16.658 -8.919 12.431 1.00 82.44 187 TYR A CA 1
ATOM 1451 C C . TYR A 1 187 ? -16.488 -7.401 12.276 1.00 82.44 187 TYR A C 1
ATOM 1453 O O . TYR A 1 187 ? -15.990 -6.928 11.256 1.00 82.44 187 TYR A O 1
ATOM 1461 N N . ASN A 1 188 ? -16.792 -6.639 13.333 1.00 81.62 188 ASN A N 1
ATOM 1462 C CA . ASN A 1 188 ? -16.631 -5.181 13.342 1.00 81.62 188 ASN A CA 1
ATOM 1463 C C . ASN A 1 188 ? -15.165 -4.755 13.182 1.00 81.62 188 ASN A C 1
ATOM 1465 O O . ASN A 1 188 ? -14.873 -3.792 12.473 1.00 81.62 188 ASN A O 1
ATOM 1469 N N . PHE A 1 189 ? -14.235 -5.493 13.791 1.00 82.44 189 PHE A N 1
ATOM 1470 C CA . PHE A 1 189 ? -12.807 -5.274 13.577 1.00 82.44 189 PHE A CA 1
ATOM 1471 C C . PHE A 1 189 ? -12.399 -5.571 12.125 1.00 82.44 189 PHE A C 1
ATOM 1473 O O . PHE A 1 189 ? -11.697 -4.775 11.505 1.00 82.44 189 PHE A O 1
ATOM 1480 N N . GLY A 1 190 ? -12.891 -6.670 11.546 1.00 84.38 190 GLY A N 1
ATOM 1481 C CA . GLY A 1 190 ? -12.642 -7.015 10.146 1.00 84.38 190 GLY A CA 1
ATOM 1482 C C . GLY A 1 190 ? -13.162 -5.960 9.162 1.00 84.38 190 GLY A C 1
ATOM 1483 O O . GLY A 1 190 ? -12.473 -5.639 8.196 1.00 84.38 190 GLY A O 1
ATOM 1484 N N . LEU A 1 191 ? -14.326 -5.354 9.428 1.00 83.75 191 LEU A N 1
ATOM 1485 C CA . LEU A 1 191 ? -14.861 -4.250 8.620 1.00 83.75 191 LEU A CA 1
ATOM 1486 C C . LEU A 1 191 ? -13.946 -3.015 8.638 1.00 83.75 191 LEU A C 1
ATOM 1488 O O . LEU A 1 191 ? -13.727 -2.403 7.595 1.00 83.75 191 LEU A O 1
ATOM 1492 N N . LYS A 1 192 ? -13.347 -2.688 9.788 1.00 85.00 192 LYS A N 1
ATOM 1493 C CA . LYS A 1 192 ? -12.376 -1.584 9.902 1.00 85.00 192 LYS A CA 1
ATOM 1494 C C . LYS A 1 192 ? -11.095 -1.885 9.125 1.00 85.00 192 LYS A C 1
ATOM 1496 O O . LYS A 1 192 ? -10.613 -1.053 8.355 1.00 85.00 192 LYS A O 1
ATOM 1501 N N . LEU A 1 193 ? -10.587 -3.116 9.243 1.00 84.94 193 LEU A N 1
ATOM 1502 C CA . LEU A 1 193 ? -9.444 -3.569 8.447 1.00 84.94 193 LEU A CA 1
ATOM 1503 C C . LEU A 1 193 ? -9.740 -3.520 6.942 1.00 84.94 193 LEU A C 1
ATOM 1505 O O . LEU A 1 193 ? -8.857 -3.168 6.158 1.00 84.94 193 LEU A O 1
ATOM 1509 N N . LYS A 1 194 ? -10.978 -3.826 6.529 1.00 88.44 194 LYS A N 1
ATOM 1510 C CA . LYS A 1 194 ? -11.403 -3.748 5.127 1.00 88.44 194 LYS A CA 1
ATOM 1511 C C . LYS A 1 194 ? -11.248 -2.331 4.603 1.00 88.44 194 LYS A C 1
ATOM 1513 O O . LYS A 1 194 ? -10.688 -2.154 3.524 1.00 88.44 194 LYS A O 1
ATOM 1518 N N . ASP A 1 195 ? -11.732 -1.337 5.338 1.00 85.44 195 ASP A N 1
ATOM 1519 C CA . ASP A 1 195 ? -11.669 0.055 4.892 1.00 85.44 195 ASP A CA 1
ATOM 1520 C C . ASP A 1 195 ? -10.226 0.566 4.787 1.00 85.44 195 ASP A C 1
ATOM 1522 O O . ASP A 1 195 ? -9.886 1.219 3.795 1.00 85.44 195 ASP A O 1
ATOM 1526 N N . SER A 1 196 ? -9.363 0.171 5.729 1.00 86.19 196 SER A N 1
ATOM 1527 C CA . SER A 1 196 ? -7.913 0.409 5.672 1.00 86.19 196 SER A CA 1
ATOM 1528 C C . SER A 1 196 ? -7.309 -0.198 4.390 1.00 86.19 196 SER A C 1
ATOM 1530 O O . SER A 1 196 ? -6.849 0.528 3.503 1.00 86.19 196 SER A O 1
ATOM 1532 N N . ILE A 1 197 ? -7.433 -1.517 4.186 1.00 87.69 197 ILE A N 1
ATOM 1533 C CA . ILE A 1 197 ? -6.871 -2.201 3.005 1.00 87.69 197 ILE A CA 1
ATOM 1534 C C . ILE A 1 197 ? -7.438 -1.659 1.687 1.00 87.69 197 ILE A C 1
ATOM 1536 O O . ILE A 1 197 ? -6.711 -1.501 0.701 1.00 87.69 197 ILE A O 1
ATOM 1540 N N . ASN A 1 198 ? -8.733 -1.359 1.639 1.00 87.00 198 ASN A N 1
ATOM 1541 C CA . ASN A 1 198 ? -9.389 -0.837 0.445 1.00 87.00 198 ASN A CA 1
ATOM 1542 C C . ASN A 1 198 ? -8.848 0.547 0.045 1.00 87.00 198 ASN A C 1
ATOM 1544 O O . ASN A 1 198 ? -8.766 0.856 -1.141 1.00 87.00 198 ASN A O 1
ATOM 1548 N N . ASN A 1 199 ? -8.449 1.378 1.012 1.00 83.81 199 ASN A N 1
ATOM 1549 C CA . ASN A 1 199 ? -7.820 2.672 0.748 1.00 83.81 199 ASN A CA 1
ATOM 1550 C C . ASN A 1 199 ? -6.329 2.564 0.373 1.00 83.81 199 ASN A C 1
ATOM 1552 O O . ASN A 1 199 ? -5.832 3.397 -0.393 1.00 83.81 199 ASN A O 1
ATOM 1556 N N . PHE A 1 200 ? -5.635 1.558 0.900 1.00 87.00 200 PHE A N 1
ATOM 1557 C CA . PHE A 1 200 ? -4.196 1.376 0.734 1.00 87.00 200 PHE A CA 1
ATOM 1558 C C . PHE A 1 200 ? -3.799 0.585 -0.523 1.00 87.00 200 PHE A C 1
ATOM 1560 O O . PHE A 1 200 ? -2.883 0.996 -1.232 1.00 87.00 200 PHE A O 1
ATOM 1567 N N . SER A 1 201 ? -4.487 -0.522 -0.812 1.00 88.62 201 SER A N 1
ATOM 1568 C CA . SER A 1 201 ? -4.085 -1.551 -1.795 1.00 88.62 201 SER A CA 1
ATOM 1569 C C . SER A 1 201 ? -3.579 -1.008 -3.139 1.00 88.62 201 SER A C 1
ATOM 1571 O O . SER A 1 201 ? -2.431 -1.271 -3.496 1.00 88.62 201 SER A O 1
ATOM 1573 N N . ALA A 1 202 ? -4.367 -0.202 -3.857 1.00 86.00 202 ALA A N 1
ATOM 1574 C CA . ALA A 1 202 ? -3.936 0.370 -5.139 1.00 86.00 202 ALA A CA 1
ATOM 1575 C C . ALA A 1 202 ? -2.708 1.301 -5.023 1.00 86.00 202 ALA A C 1
ATOM 1577 O O . ALA A 1 202 ? -1.820 1.279 -5.876 1.00 86.00 202 ALA A O 1
ATOM 1578 N N . LYS A 1 203 ? -2.624 2.115 -3.961 1.00 90.06 203 LYS A N 1
ATOM 1579 C CA . LYS A 1 203 ? -1.500 3.049 -3.749 1.00 90.06 203 LYS A CA 1
ATOM 1580 C C . LYS A 1 203 ? -0.213 2.301 -3.402 1.00 90.06 203 LYS A C 1
ATOM 1582 O O . LYS A 1 203 ? 0.865 2.682 -3.846 1.00 90.06 203 LYS A O 1
ATOM 1587 N N . ALA A 1 204 ? -0.335 1.228 -2.629 1.00 90.19 204 ALA A N 1
ATOM 1588 C CA . ALA A 1 204 ? 0.753 0.321 -2.301 1.00 90.19 204 ALA A CA 1
ATOM 1589 C C . ALA A 1 204 ? 1.290 -0.397 -3.538 1.00 90.19 204 ALA A C 1
ATOM 1591 O O . ALA A 1 204 ? 2.499 -0.465 -3.742 1.00 90.19 204 ALA A O 1
ATOM 1592 N N . GLY A 1 205 ? 0.381 -0.881 -4.389 1.00 90.06 205 GLY A N 1
ATOM 1593 C CA . GLY A 1 205 ? 0.730 -1.506 -5.657 1.00 90.06 205 GLY A CA 1
ATOM 1594 C C . GLY A 1 205 ? 1.517 -0.565 -6.569 1.00 90.06 205 GLY A C 1
ATOM 1595 O O . GLY A 1 205 ? 2.477 -0.996 -7.196 1.00 90.06 205 GLY A O 1
ATOM 1596 N N . PHE A 1 206 ? 1.203 0.736 -6.570 1.00 90.19 206 PHE A N 1
ATOM 1597 C CA . PHE A 1 206 ? 1.996 1.726 -7.305 1.00 90.19 206 PHE A CA 1
ATOM 1598 C C . PHE A 1 206 ? 3.430 1.859 -6.764 1.00 90.19 206 PHE A C 1
ATOM 1600 O O . PHE A 1 206 ? 4.377 1.929 -7.542 1.00 90.19 206 PHE A O 1
ATOM 1607 N N . VAL A 1 207 ? 3.617 1.829 -5.439 1.00 91.44 207 VAL A N 1
ATOM 1608 C CA . VAL A 1 207 ? 4.964 1.808 -4.837 1.00 91.44 207 VAL A CA 1
ATOM 1609 C C . VAL A 1 207 ? 5.713 0.526 -5.214 1.00 91.44 207 VAL A C 1
ATOM 1611 O O . VAL A 1 207 ? 6.895 0.595 -5.536 1.00 91.44 207 VAL A O 1
ATOM 1614 N N . ILE A 1 208 ? 5.036 -0.628 -5.256 1.00 91.56 208 ILE A N 1
ATOM 1615 C CA . ILE A 1 208 ? 5.641 -1.888 -5.721 1.00 91.56 208 ILE A CA 1
ATOM 1616 C C . ILE A 1 208 ? 6.115 -1.764 -7.175 1.00 91.56 208 ILE A C 1
ATOM 1618 O O . ILE A 1 208 ? 7.235 -2.174 -7.465 1.00 91.56 208 ILE A O 1
ATOM 1622 N N . VAL A 1 209 ? 5.325 -1.157 -8.072 1.00 91.06 209 VAL A N 1
ATOM 1623 C CA . VAL A 1 209 ? 5.750 -0.916 -9.467 1.00 91.06 209 VAL A CA 1
ATOM 1624 C C . VAL A 1 209 ? 7.073 -0.149 -9.503 1.00 91.06 209 VAL A C 1
ATOM 1626 O O . VAL A 1 209 ? 8.003 -0.568 -10.190 1.00 91.06 209 VAL A O 1
ATOM 1629 N N . LEU A 1 210 ? 7.193 0.937 -8.734 1.00 90.56 210 LEU A N 1
ATOM 1630 C CA . LEU A 1 210 ? 8.427 1.726 -8.687 1.00 90.56 210 LEU A CA 1
ATOM 1631 C C . LEU A 1 210 ? 9.612 0.932 -8.124 1.00 90.56 210 LEU A C 1
ATOM 1633 O O . LEU A 1 210 ? 10.721 1.053 -8.642 1.00 90.56 210 LEU A O 1
ATOM 1637 N N . LEU A 1 211 ? 9.387 0.091 -7.109 1.00 89.38 211 LEU A N 1
ATOM 1638 C CA . LEU A 1 211 ? 10.421 -0.777 -6.539 1.00 89.38 211 LEU A CA 1
ATOM 1639 C C . LEU A 1 211 ? 10.896 -1.851 -7.522 1.00 89.38 211 LEU A C 1
ATOM 1641 O O . LEU A 1 211 ? 12.091 -2.133 -7.589 1.00 89.38 211 LEU A O 1
ATOM 1645 N N . VAL A 1 212 ? 9.986 -2.433 -8.304 1.00 89.12 212 VAL A N 1
ATOM 1646 C CA . VAL A 1 212 ? 10.331 -3.420 -9.335 1.00 89.12 212 VAL A CA 1
ATOM 1647 C C . VAL A 1 212 ? 11.115 -2.765 -10.469 1.00 89.12 212 VAL A C 1
ATOM 1649 O O . VAL A 1 212 ? 12.133 -3.307 -10.904 1.00 89.12 212 VAL A O 1
ATOM 1652 N N . LEU A 1 213 ? 10.705 -1.568 -10.902 1.00 87.19 213 LEU A N 1
ATOM 1653 C CA . LEU A 1 213 ? 11.470 -0.783 -11.870 1.00 87.19 213 LEU A CA 1
ATOM 1654 C C . LEU A 1 213 ? 12.859 -0.438 -11.319 1.00 87.19 213 LEU A C 1
ATOM 1656 O O . LEU A 1 213 ? 13.848 -0.647 -12.013 1.00 87.19 213 LEU A O 1
ATOM 1660 N N . TYR A 1 214 ? 12.960 0.000 -10.059 1.00 86.94 214 TYR A N 1
ATOM 1661 C CA . TYR A 1 214 ? 14.246 0.230 -9.394 1.00 86.94 214 TYR A CA 1
ATOM 1662 C C . TYR A 1 214 ? 15.129 -1.022 -9.427 1.00 86.94 214 TYR A C 1
ATOM 1664 O O . TYR A 1 214 ? 16.288 -0.945 -9.832 1.00 86.94 214 TYR A O 1
ATOM 1672 N N . GLY A 1 215 ? 14.589 -2.176 -9.029 1.00 84.31 215 GLY A N 1
ATOM 1673 C CA . GLY A 1 215 ? 15.317 -3.442 -9.035 1.00 84.31 215 GLY A CA 1
ATOM 1674 C C . GLY A 1 215 ? 15.801 -3.829 -10.431 1.00 84.31 215 GLY A C 1
ATOM 1675 O O . GLY A 1 215 ? 16.919 -4.314 -10.572 1.00 84.31 215 GLY A O 1
ATOM 1676 N N . THR A 1 216 ? 15.007 -3.534 -11.458 1.00 82.31 216 THR A N 1
ATOM 1677 C CA . THR A 1 216 ? 15.379 -3.781 -12.853 1.00 82.31 216 THR A CA 1
ATOM 1678 C C . THR A 1 216 ? 16.505 -2.847 -13.312 1.00 82.31 216 THR A C 1
ATOM 1680 O O . THR A 1 216 ? 17.552 -3.319 -13.738 1.00 82.31 216 THR A O 1
ATOM 1683 N N . PHE A 1 217 ? 16.346 -1.524 -13.171 1.00 78.31 217 PHE A N 1
ATOM 1684 C CA . PHE A 1 217 ? 17.355 -0.546 -13.612 1.00 78.31 217 PHE A CA 1
ATOM 1685 C C . PHE A 1 217 ? 18.657 -0.605 -12.803 1.00 78.31 217 PHE A C 1
ATOM 1687 O O . PHE A 1 217 ? 19.703 -0.188 -13.290 1.00 78.31 217 PHE A O 1
ATOM 1694 N N . SER A 1 218 ? 18.605 -1.112 -11.569 1.00 77.38 218 SER A N 1
ATOM 1695 C CA . SER A 1 218 ? 19.795 -1.353 -10.743 1.00 77.38 218 SER A CA 1
ATOM 1696 C C . SER A 1 218 ? 20.467 -2.706 -11.007 1.00 77.38 218 SER A C 1
ATOM 1698 O O . SER A 1 218 ? 21.450 -3.019 -10.338 1.00 77.38 218 SER A O 1
ATOM 1700 N N . GLY A 1 219 ? 19.936 -3.525 -11.926 1.00 73.44 219 GLY A N 1
ATOM 1701 C CA . GLY A 1 219 ? 20.460 -4.860 -12.237 1.00 73.44 219 GLY A CA 1
ATOM 1702 C C . GLY A 1 219 ? 20.260 -5.898 -11.125 1.00 73.44 219 GLY A C 1
ATOM 1703 O O . GLY A 1 219 ? 20.865 -6.964 -11.156 1.00 73.44 219 GLY A O 1
ATOM 1704 N N . ARG A 1 220 ? 19.433 -5.602 -10.112 1.00 76.81 220 ARG A N 1
ATOM 1705 C CA . ARG A 1 220 ? 19.155 -6.499 -8.973 1.00 76.81 220 ARG A CA 1
ATOM 1706 C C . ARG A 1 220 ? 18.057 -7.514 -9.258 1.00 76.81 220 ARG A C 1
ATOM 1708 O O . ARG A 1 220 ? 18.016 -8.562 -8.620 1.00 76.81 220 ARG A O 1
ATOM 1715 N N . ILE A 1 221 ? 17.135 -7.175 -10.154 1.00 76.75 221 ILE A N 1
ATOM 1716 C CA . ILE A 1 221 ? 16.065 -8.060 -10.605 1.00 76.75 221 ILE A CA 1
ATOM 1717 C C . ILE A 1 221 ? 16.301 -8.321 -12.080 1.00 76.75 221 ILE A C 1
ATOM 1719 O O . ILE A 1 221 ? 16.143 -7.428 -12.912 1.00 76.75 221 ILE A O 1
ATOM 1723 N N . ASP A 1 222 ? 16.648 -9.564 -12.386 1.00 65.12 222 ASP A N 1
ATOM 1724 C CA . ASP A 1 222 ? 16.879 -10.006 -13.751 1.00 65.12 222 ASP A CA 1
ATOM 1725 C C . ASP A 1 222 ? 15.524 -10.339 -14.397 1.00 65.12 222 ASP A C 1
ATOM 1727 O O . ASP A 1 222 ? 15.068 -11.483 -14.444 1.00 65.12 222 ASP A O 1
ATOM 1731 N N . VAL A 1 223 ? 14.794 -9.300 -14.811 1.00 65.94 223 VAL A N 1
ATOM 1732 C CA . VAL A 1 223 ? 13.569 -9.487 -15.591 1.00 65.94 223 VAL A CA 1
ATOM 1733 C C . VAL A 1 223 ? 14.001 -9.755 -17.025 1.00 65.94 223 VAL A C 1
ATOM 1735 O O . VAL A 1 223 ? 14.443 -8.842 -17.718 1.00 65.94 223 VAL A O 1
ATOM 1738 N N . PHE A 1 224 ? 13.843 -11.002 -17.476 1.00 61.34 224 PHE A N 1
ATOM 1739 C CA . PHE A 1 224 ? 14.241 -11.479 -18.810 1.00 61.34 224 PHE A CA 1
ATOM 1740 C C . PHE A 1 224 ? 13.873 -10.509 -19.956 1.00 61.34 224 PHE A C 1
ATOM 1742 O O . PHE A 1 224 ? 14.645 -10.328 -20.891 1.00 61.34 224 PHE A O 1
ATOM 1749 N N . PHE A 1 225 ? 12.730 -9.819 -19.853 1.00 57.66 225 PHE A N 1
ATOM 1750 C CA . PHE A 1 225 ? 12.256 -8.836 -20.838 1.00 57.66 225 PHE A CA 1
ATOM 1751 C C . PHE A 1 225 ? 12.976 -7.475 -20.820 1.00 57.66 225 PHE A C 1
ATOM 1753 O O . PHE A 1 225 ? 12.983 -6.786 -21.835 1.00 57.66 225 PHE A O 1
ATOM 1760 N N . LEU A 1 226 ? 13.560 -7.063 -19.693 1.00 57.22 226 LEU A N 1
ATOM 1761 C CA . LEU A 1 226 ? 14.208 -5.753 -19.522 1.00 57.22 226 LEU A CA 1
ATOM 1762 C C . LEU A 1 226 ? 15.738 -5.822 -19.656 1.00 57.22 226 LEU A C 1
ATOM 1764 O O . LEU A 1 226 ? 16.381 -4.795 -19.855 1.00 57.22 226 LEU A O 1
ATOM 1768 N N . ARG A 1 227 ? 16.316 -7.031 -19.643 1.00 55.88 227 ARG A N 1
ATOM 1769 C CA . ARG A 1 227 ? 17.747 -7.281 -19.886 1.00 55.88 227 ARG A CA 1
ATOM 1770 C C . ARG A 1 227 ? 18.225 -6.823 -21.272 1.00 55.88 227 ARG A C 1
ATOM 1772 O O . ARG A 1 227 ? 19.399 -6.522 -21.447 1.00 55.88 227 ARG A O 1
ATOM 1779 N N . PHE A 1 228 ? 17.314 -6.684 -22.237 1.00 55.22 228 PHE A N 1
ATOM 1780 C CA . PHE A 1 228 ? 17.611 -6.188 -23.588 1.00 55.22 228 PHE A CA 1
ATOM 1781 C C . PHE A 1 228 ? 18.108 -4.733 -23.644 1.00 55.22 228 PHE A C 1
ATOM 1783 O O . PHE A 1 228 ? 18.498 -4.269 -24.712 1.00 55.22 228 PHE A O 1
ATOM 1790 N N . GLN A 1 229 ? 18.088 -3.994 -22.530 1.00 56.44 229 GLN A N 1
ATOM 1791 C CA . GLN A 1 229 ? 18.419 -2.572 -22.525 1.00 56.44 229 GLN A CA 1
ATOM 1792 C C . GLN A 1 229 ? 19.917 -2.278 -22.746 1.00 56.44 229 GLN A C 1
ATOM 1794 O O . GLN A 1 229 ? 20.233 -1.254 -23.349 1.00 56.44 229 GLN A O 1
ATOM 1799 N N . GLU A 1 230 ? 20.840 -3.143 -22.303 1.00 58.66 230 GLU A N 1
ATOM 1800 C CA . GLU A 1 230 ? 22.288 -2.867 -22.415 1.00 58.66 230 GLU A CA 1
ATOM 1801 C C . GLU A 1 230 ? 22.838 -3.053 -23.840 1.00 58.66 230 GLU A C 1
ATOM 1803 O O . GLU A 1 230 ? 23.764 -2.350 -24.235 1.00 58.66 230 GLU A O 1
ATOM 1808 N N . GLU A 1 231 ? 22.207 -3.899 -24.658 1.00 62.25 231 GLU A N 1
ATOM 1809 C CA . GLU A 1 231 ? 22.543 -4.080 -26.082 1.00 62.25 231 GLU A CA 1
ATOM 1810 C C . GLU A 1 231 ? 21.640 -3.255 -27.021 1.00 62.25 231 GLU A C 1
ATOM 1812 O O . GLU A 1 231 ? 21.805 -3.271 -28.239 1.00 62.25 231 GLU A O 1
ATOM 1817 N N . LEU A 1 232 ? 20.683 -2.488 -26.483 1.00 63.81 232 LEU A N 1
ATOM 1818 C CA . LEU A 1 232 ? 19.650 -1.816 -27.281 1.00 63.81 232 LEU A CA 1
ATOM 1819 C C . LEU A 1 232 ? 20.214 -0.752 -28.237 1.00 63.81 232 LEU A C 1
ATOM 1821 O O . LEU A 1 232 ? 19.625 -0.496 -29.281 1.00 63.81 232 LEU A O 1
ATOM 1825 N N . LEU A 1 233 ? 21.350 -0.139 -27.892 1.00 64.06 233 LEU A N 1
ATOM 1826 C CA . LEU A 1 233 ? 21.991 0.918 -28.685 1.00 64.06 233 LEU A CA 1
ATOM 1827 C C . LEU A 1 233 ? 22.687 0.404 -29.954 1.00 64.06 233 LEU A C 1
ATOM 1829 O O . LEU A 1 233 ? 22.916 1.195 -30.866 1.00 64.06 233 LEU A O 1
ATOM 1833 N N . SER A 1 234 ? 23.017 -0.889 -30.029 1.00 71.88 234 SER A N 1
ATOM 1834 C CA . SER A 1 234 ? 23.658 -1.501 -31.202 1.00 71.88 234 SER A CA 1
ATOM 1835 C C . SER A 1 234 ? 22.672 -2.228 -32.122 1.00 71.88 234 SER A C 1
ATOM 1837 O O . SER A 1 234 ? 23.046 -2.648 -33.218 1.00 71.88 234 SER A O 1
ATOM 1839 N N . LEU A 1 235 ? 21.409 -2.365 -31.705 1.00 77.88 235 LEU A N 1
ATOM 1840 C CA . LEU A 1 235 ? 20.369 -3.045 -32.468 1.00 77.88 235 LEU A CA 1
ATOM 1841 C C . LEU A 1 235 ? 19.736 -2.126 -33.530 1.00 77.88 235 LEU A C 1
ATOM 1843 O O . LEU A 1 235 ? 19.648 -0.910 -33.348 1.00 77.88 235 LEU A O 1
ATOM 1847 N N . PRO A 1 236 ? 19.242 -2.685 -34.649 1.00 86.12 236 PRO A N 1
ATOM 1848 C CA . PRO A 1 236 ? 18.519 -1.909 -35.652 1.00 86.12 236 PRO A CA 1
ATOM 1849 C C . PRO A 1 236 ? 17.256 -1.272 -35.052 1.00 86.12 236 PRO A C 1
ATOM 1851 O O . PRO A 1 236 ? 16.547 -1.899 -34.264 1.00 86.12 236 PRO A O 1
ATOM 1854 N N . LEU A 1 237 ? 16.931 -0.046 -35.482 1.00 82.69 237 LEU A N 1
ATOM 1855 C CA . LEU A 1 237 ? 15.832 0.777 -34.946 1.00 82.69 237 LEU A CA 1
ATOM 1856 C C . LEU A 1 237 ? 14.492 0.023 -34.827 1.00 82.69 237 LEU A C 1
ATOM 1858 O O . LEU A 1 237 ? 13.753 0.210 -33.863 1.00 82.69 237 LEU A O 1
ATOM 1862 N N . VAL A 1 238 ? 14.190 -0.860 -35.783 1.00 82.88 238 VAL A N 1
ATOM 1863 C CA . VAL A 1 238 ? 12.967 -1.682 -35.791 1.00 82.88 238 VAL A CA 1
ATOM 1864 C C . VAL A 1 238 ? 12.888 -2.600 -34.565 1.00 82.88 238 VAL A C 1
ATOM 1866 O O . VAL A 1 238 ? 11.824 -2.729 -33.963 1.00 82.88 238 VAL A O 1
ATOM 1869 N N . VAL A 1 239 ? 14.011 -3.196 -34.157 1.00 79.62 239 VAL A N 1
ATOM 1870 C CA . VAL A 1 239 ? 14.086 -4.068 -32.975 1.00 79.62 239 VAL A CA 1
ATOM 1871 C C . VAL A 1 239 ? 13.944 -3.243 -31.698 1.00 79.62 239 VAL A C 1
ATOM 1873 O O . VAL A 1 239 ? 13.204 -3.641 -30.805 1.00 79.62 239 VAL A O 1
ATOM 1876 N N . ILE A 1 240 ? 14.556 -2.055 -31.639 1.00 78.69 240 ILE A N 1
ATOM 1877 C CA . ILE A 1 240 ? 14.416 -1.120 -30.507 1.00 78.69 240 ILE A CA 1
ATOM 1878 C C . ILE A 1 240 ? 12.940 -0.762 -30.281 1.00 78.69 240 ILE A C 1
ATOM 1880 O O . ILE A 1 240 ? 12.432 -0.877 -29.163 1.00 78.69 240 ILE A O 1
ATOM 1884 N N . ILE A 1 241 ? 12.235 -0.357 -31.344 1.00 82.81 241 ILE A N 1
ATOM 1885 C CA . ILE A 1 241 ? 10.813 0.009 -31.280 1.00 82.81 241 ILE A CA 1
ATOM 1886 C C . ILE A 1 241 ? 9.962 -1.196 -30.857 1.00 82.81 241 ILE A C 1
ATOM 1888 O O . ILE A 1 241 ? 9.081 -1.052 -30.006 1.00 82.81 241 ILE A O 1
ATOM 1892 N N . GLY A 1 242 ? 10.245 -2.383 -31.403 1.00 83.56 242 GLY A N 1
ATOM 1893 C CA . GLY A 1 242 ? 9.564 -3.624 -31.028 1.00 83.56 242 GLY A CA 1
ATOM 1894 C C . GLY A 1 242 ? 9.714 -3.946 -29.540 1.00 83.56 242 GLY A C 1
ATOM 1895 O O . GLY A 1 242 ? 8.716 -4.149 -28.848 1.00 83.56 242 GLY A O 1
ATOM 1896 N N . THR A 1 243 ? 10.939 -3.911 -29.017 1.00 78.12 243 THR A N 1
ATOM 1897 C CA . THR A 1 243 ? 11.227 -4.184 -27.601 1.00 78.12 243 THR A CA 1
ATOM 1898 C C . THR A 1 243 ? 10.568 -3.161 -26.676 1.00 78.12 243 THR A C 1
ATOM 1900 O O . THR A 1 243 ? 9.934 -3.541 -25.690 1.00 78.12 243 THR A O 1
ATOM 1903 N N . LEU A 1 244 ? 10.637 -1.866 -27.007 1.00 82.00 244 LEU A N 1
ATOM 1904 C CA . LEU A 1 244 ? 9.960 -0.815 -26.237 1.00 82.00 244 LEU A CA 1
ATOM 1905 C C . LEU A 1 244 ? 8.439 -1.006 -26.223 1.00 82.00 244 LEU A C 1
ATOM 1907 O O . LEU A 1 244 ? 7.817 -0.858 -25.172 1.00 82.00 244 LEU A O 1
ATOM 1911 N N . SER A 1 245 ? 7.840 -1.379 -27.357 1.00 84.62 245 SER A N 1
ATOM 1912 C CA . SER A 1 245 ? 6.405 -1.669 -27.444 1.00 84.62 245 SER A CA 1
ATOM 1913 C C . SER A 1 245 ? 5.997 -2.819 -26.518 1.00 84.62 245 SER A C 1
ATOM 1915 O O . SER A 1 245 ? 5.012 -2.696 -25.787 1.00 84.62 245 SER A O 1
ATOM 1917 N N . VAL A 1 246 ? 6.790 -3.896 -26.472 1.00 84.75 246 VAL A N 1
ATOM 1918 C CA . VAL A 1 246 ? 6.552 -5.041 -25.577 1.00 84.75 246 VAL A CA 1
ATOM 1919 C C . VAL A 1 246 ? 6.672 -4.634 -24.107 1.00 84.75 246 VAL A C 1
ATOM 1921 O O . VAL A 1 246 ? 5.793 -4.969 -23.313 1.00 84.75 246 VAL A O 1
ATOM 1924 N N . ILE A 1 247 ? 7.702 -3.868 -23.735 1.00 82.75 247 ILE A N 1
ATOM 1925 C CA . ILE A 1 247 ? 7.879 -3.374 -22.359 1.00 82.75 247 ILE A CA 1
ATOM 1926 C C . ILE A 1 247 ? 6.684 -2.514 -21.933 1.00 82.75 247 ILE A C 1
ATOM 1928 O O . ILE A 1 247 ? 6.128 -2.714 -20.851 1.00 82.75 247 ILE A O 1
ATOM 1932 N N . VAL A 1 248 ? 6.252 -1.585 -22.791 1.00 86.62 248 VAL A N 1
ATOM 1933 C CA . VAL A 1 248 ? 5.084 -0.735 -22.523 1.00 86.62 248 VAL A CA 1
ATOM 1934 C C . VAL A 1 248 ? 3.827 -1.588 -22.361 1.00 86.62 248 VAL A C 1
ATOM 1936 O O . VAL A 1 248 ? 3.093 -1.399 -21.393 1.00 86.62 248 VAL A O 1
ATOM 1939 N N . ALA A 1 249 ? 3.595 -2.565 -23.240 1.00 86.88 249 ALA A N 1
ATOM 1940 C CA . ALA A 1 249 ? 2.449 -3.467 -23.140 1.00 86.88 249 ALA A CA 1
ATOM 1941 C C . ALA A 1 249 ? 2.443 -4.258 -21.819 1.00 86.88 249 ALA A C 1
ATOM 1943 O O . ALA A 1 249 ? 1.405 -4.347 -21.159 1.00 86.88 249 ALA A O 1
ATOM 1944 N N . ILE A 1 250 ? 3.603 -4.765 -21.388 1.00 85.81 250 ILE A N 1
ATOM 1945 C CA . ILE A 1 250 ? 3.749 -5.490 -20.119 1.00 85.81 250 ILE A CA 1
ATOM 1946 C C . ILE A 1 250 ? 3.482 -4.575 -18.920 1.00 85.81 250 ILE A C 1
ATOM 1948 O O . ILE A 1 250 ? 2.851 -5.022 -17.968 1.00 85.81 250 ILE A O 1
ATOM 1952 N N . LEU A 1 251 ? 3.909 -3.307 -18.953 1.00 87.25 251 LEU A N 1
ATOM 1953 C CA . LEU A 1 251 ? 3.660 -2.334 -17.878 1.00 87.25 251 LEU A CA 1
ATOM 1954 C C . LEU A 1 251 ? 2.213 -1.821 -17.844 1.00 87.25 251 LEU A C 1
ATOM 1956 O O . LEU A 1 251 ? 1.705 -1.474 -16.775 1.00 87.25 251 LEU A O 1
ATOM 1960 N N . LEU A 1 252 ? 1.513 -1.805 -18.979 1.00 91.38 252 LEU A N 1
ATOM 1961 C CA . LEU A 1 252 ? 0.112 -1.383 -19.039 1.00 91.38 252 LEU A CA 1
ATOM 1962 C C . LEU A 1 252 ? -0.821 -2.333 -18.281 1.00 91.38 252 LEU A C 1
ATOM 1964 O O . LEU A 1 252 ? -1.801 -1.869 -17.696 1.00 91.38 252 LEU A O 1
ATOM 1968 N N . ILE A 1 253 ? -0.519 -3.634 -18.242 1.00 91.06 253 ILE A N 1
ATOM 1969 C CA . ILE A 1 253 ? -1.313 -4.634 -17.510 1.00 91.06 253 ILE A CA 1
ATOM 1970 C C . ILE A 1 253 ? -1.376 -4.320 -16.001 1.00 91.06 253 ILE A C 1
ATOM 1972 O O . ILE A 1 253 ? -2.483 -4.104 -15.497 1.00 91.06 253 ILE A O 1
ATOM 1976 N N . PRO A 1 254 ? -0.252 -4.229 -15.258 1.00 91.00 254 PRO A N 1
ATOM 1977 C CA . PRO A 1 254 ? -0.283 -3.938 -13.833 1.00 91.00 254 PRO A CA 1
ATOM 1978 C C . PRO A 1 254 ? -0.868 -2.550 -13.542 1.00 91.00 254 PRO A C 1
ATOM 1980 O O . PRO A 1 254 ? -1.663 -2.403 -12.615 1.00 91.00 254 PRO A O 1
ATOM 1983 N N . ILE A 1 255 ? -0.575 -1.539 -14.368 1.00 91.88 255 ILE A N 1
ATOM 1984 C CA . ILE A 1 255 ? -1.177 -0.204 -14.216 1.00 91.88 255 ILE A CA 1
ATOM 1985 C C . ILE A 1 255 ? -2.705 -0.278 -14.355 1.00 91.88 255 ILE A C 1
ATOM 1987 O O . ILE A 1 255 ? -3.429 0.290 -13.535 1.00 91.88 255 ILE A O 1
ATOM 1991 N N . SER A 1 256 ? -3.210 -1.023 -15.340 1.00 93.62 256 SER A N 1
ATOM 1992 C CA . SER A 1 256 ? -4.649 -1.216 -15.542 1.00 93.62 256 SER A CA 1
ATOM 1993 C C . SER A 1 256 ? -5.300 -1.914 -14.349 1.00 93.62 256 SER A C 1
ATOM 1995 O O . SER A 1 256 ? -6.361 -1.481 -13.900 1.00 93.62 256 SER A O 1
ATOM 1997 N N . VAL A 1 257 ? -4.647 -2.935 -13.782 1.00 94.19 257 VAL A N 1
ATOM 1998 C CA . VAL A 1 257 ? -5.111 -3.624 -12.566 1.00 94.19 257 VAL A CA 1
ATOM 1999 C C . VAL A 1 257 ? -5.261 -2.643 -11.397 1.00 94.19 257 VAL A C 1
ATOM 2001 O O . VAL A 1 257 ? -6.309 -2.623 -10.748 1.00 94.19 257 VAL A O 1
ATOM 2004 N N . LEU A 1 258 ? -4.268 -1.777 -11.165 1.00 93.38 258 LEU A N 1
ATOM 2005 C CA . LEU A 1 258 ? -4.317 -0.768 -10.098 1.00 93.38 258 LEU A CA 1
ATOM 2006 C C . LEU A 1 258 ? -5.401 0.290 -10.337 1.00 93.38 258 LEU A C 1
ATOM 2008 O O . LEU A 1 258 ? -6.080 0.702 -9.396 1.00 93.38 258 LEU A O 1
ATOM 2012 N N . ILE A 1 259 ? -5.602 0.715 -11.589 1.00 93.25 259 ILE A N 1
ATOM 2013 C CA . ILE A 1 259 ? -6.672 1.656 -11.951 1.00 93.25 259 ILE A CA 1
ATOM 2014 C C . ILE A 1 259 ? -8.047 1.032 -11.692 1.00 93.25 259 ILE A C 1
ATOM 2016 O O . ILE A 1 259 ? -8.927 1.700 -11.144 1.00 93.25 259 ILE A O 1
ATOM 2020 N N . ILE A 1 260 ? -8.244 -0.236 -12.06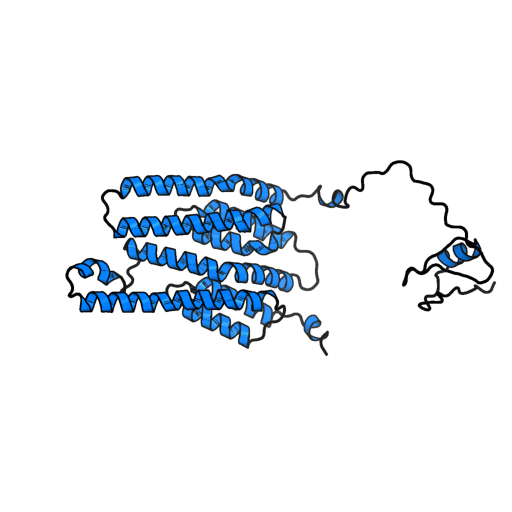7 1.00 92.69 260 ILE A N 1
ATOM 2021 C CA . ILE A 1 260 ? -9.499 -0.957 -11.829 1.00 92.69 260 ILE A CA 1
ATOM 2022 C C . ILE A 1 260 ? -9.758 -1.075 -10.324 1.00 92.69 260 ILE A C 1
ATOM 2024 O O . ILE A 1 260 ? -10.851 -0.723 -9.879 1.00 92.69 260 ILE A O 1
ATOM 2028 N N . ASP A 1 261 ? -8.769 -1.494 -9.529 1.00 91.81 261 ASP A N 1
ATOM 2029 C CA . ASP A 1 261 ? -8.921 -1.598 -8.072 1.00 91.81 261 ASP A CA 1
ATOM 2030 C C . ASP A 1 261 ? -9.239 -0.238 -7.424 1.00 91.81 261 ASP A C 1
ATOM 2032 O O . ASP A 1 261 ? -10.172 -0.126 -6.624 1.00 91.81 261 ASP A O 1
ATOM 2036 N N . SER A 1 262 ? -8.553 0.827 -7.854 1.00 90.38 262 SER A N 1
ATOM 2037 C CA . SER A 1 262 ? -8.812 2.198 -7.399 1.00 90.38 262 SER A CA 1
ATOM 2038 C C . SER A 1 262 ? -10.245 2.653 -7.706 1.00 90.38 262 SER A C 1
ATOM 2040 O O . SER A 1 262 ? -10.904 3.251 -6.855 1.00 90.38 262 SER A O 1
ATOM 2042 N N . LYS A 1 263 ? -10.784 2.309 -8.884 1.00 90.75 263 LYS A N 1
ATOM 2043 C CA . LYS A 1 263 ? -12.187 2.593 -9.241 1.00 90.75 263 LYS A CA 1
ATOM 2044 C C . LYS A 1 263 ? -13.182 1.758 -8.430 1.00 90.75 263 LYS A C 1
ATOM 2046 O O . LYS A 1 263 ? -14.264 2.242 -8.099 1.00 90.75 263 LYS A O 1
ATOM 2051 N N . LEU A 1 264 ? -12.841 0.511 -8.102 1.00 87.75 264 LEU A N 1
ATOM 2052 C CA . LEU A 1 264 ? -13.685 -0.369 -7.285 1.00 87.75 264 LEU A CA 1
ATOM 2053 C C . LEU A 1 264 ? -13.730 0.054 -5.812 1.00 87.75 264 LEU A C 1
ATOM 2055 O O . LEU A 1 264 ? -14.677 -0.298 -5.107 1.00 87.75 264 LEU A O 1
ATOM 2059 N N . ARG A 1 265 ? -12.760 0.854 -5.360 1.00 86.00 265 ARG A N 1
ATOM 2060 C CA . ARG A 1 265 ? -12.657 1.326 -3.978 1.00 86.00 265 ARG A CA 1
ATOM 2061 C C . ARG A 1 265 ? -13.946 1.943 -3.442 1.00 86.00 265 ARG A C 1
ATOM 2063 O O . ARG A 1 265 ? -14.379 1.553 -2.359 1.00 86.00 265 ARG A O 1
ATOM 2070 N N . ALA A 1 266 ? -14.553 2.877 -4.178 1.00 80.69 266 ALA A N 1
ATOM 2071 C CA . ALA A 1 266 ? -15.766 3.571 -3.732 1.00 80.69 266 ALA A CA 1
ATOM 2072 C C . ALA A 1 266 ? -16.921 2.582 -3.498 1.00 80.69 266 ALA A C 1
ATOM 2074 O O . ALA A 1 266 ? -17.548 2.590 -2.444 1.00 80.69 266 ALA A O 1
ATOM 2075 N N . LYS A 1 267 ? -17.099 1.632 -4.426 1.00 82.69 267 LYS A N 1
ATOM 2076 C CA . LYS A 1 267 ? -18.145 0.602 -4.350 1.00 82.69 267 LYS A CA 1
ATOM 2077 C C . LYS A 1 267 ? -17.974 -0.347 -3.161 1.00 82.69 267 LYS A C 1
ATOM 2079 O O . LYS A 1 267 ? -18.959 -0.871 -2.662 1.00 82.69 267 LYS A O 1
ATOM 2084 N N . ILE A 1 268 ? -16.738 -0.617 -2.737 1.00 80.50 268 ILE A N 1
ATOM 2085 C CA . ILE A 1 268 ? -16.436 -1.534 -1.622 1.00 80.50 268 ILE A CA 1
ATOM 2086 C C . ILE A 1 268 ? -16.540 -0.823 -0.268 1.00 80.50 268 ILE A C 1
ATOM 2088 O O . ILE A 1 268 ? -16.858 -1.458 0.739 1.00 80.50 268 ILE A O 1
ATOM 2092 N N . HIS A 1 269 ? -16.268 0.482 -0.231 1.00 80.44 269 HIS A N 1
ATOM 2093 C CA . HIS A 1 269 ? -16.316 1.255 1.005 1.00 80.44 269 HIS A CA 1
ATOM 2094 C C . HIS A 1 269 ? -17.743 1.329 1.560 1.00 80.44 269 HIS A C 1
ATOM 2096 O O . HIS A 1 269 ? -17.958 1.027 2.729 1.00 80.44 269 HIS A O 1
ATOM 2102 N N . GLU A 1 270 ? -18.721 1.609 0.696 1.00 78.62 270 GLU A N 1
ATOM 2103 C CA . GLU A 1 270 ? -20.135 1.742 1.078 1.00 78.62 270 GLU A CA 1
ATOM 2104 C C . GLU A 1 270 ? -20.800 0.402 1.435 1.00 78.62 270 GLU A C 1
ATOM 2106 O O . GLU A 1 270 ? -21.773 0.360 2.188 1.00 78.62 270 GLU A O 1
ATOM 2111 N N . LYS A 1 271 ? -20.269 -0.718 0.931 1.00 78.12 271 LYS A N 1
ATOM 2112 C CA . LYS A 1 271 ? -20.841 -2.044 1.174 1.00 78.12 271 LYS A CA 1
ATOM 2113 C C . LYS A 1 271 ? -20.472 -2.581 2.558 1.00 78.12 271 LYS A C 1
ATOM 2115 O O . LYS A 1 271 ? -19.294 -2.714 2.907 1.00 78.12 271 LYS A O 1
ATOM 2120 N N . ARG A 1 272 ? -21.505 -2.958 3.317 1.00 70.56 272 ARG A N 1
ATOM 2121 C CA . ARG A 1 272 ? -21.393 -3.759 4.550 1.00 70.56 272 ARG A CA 1
ATOM 2122 C C . ARG A 1 272 ? -21.520 -5.258 4.302 1.00 70.56 272 ARG A C 1
ATOM 2124 O O . ARG A 1 272 ? -21.039 -6.039 5.114 1.00 70.56 272 ARG A O 1
ATOM 2131 N N . GLU A 1 273 ? -22.130 -5.635 3.183 1.00 76.06 273 GLU A N 1
ATOM 2132 C CA . GLU A 1 273 ? -22.312 -7.022 2.767 1.00 76.06 273 GLU A CA 1
ATOM 2133 C C . GLU A 1 273 ? -21.660 -7.267 1.412 1.00 76.06 273 GLU A C 1
ATOM 2135 O O . GLU A 1 273 ? -21.709 -6.424 0.509 1.00 76.06 273 GLU A O 1
ATOM 2140 N N . PHE A 1 274 ? -21.044 -8.436 1.276 1.00 81.00 274 PHE A N 1
ATOM 2141 C CA . PHE A 1 274 ? -20.294 -8.815 0.088 1.00 81.00 274 PHE A CA 1
ATOM 2142 C C . PHE A 1 274 ? -20.962 -10.010 -0.565 1.00 81.00 274 PHE A C 1
ATOM 2144 O O . PHE A 1 274 ? -21.203 -11.022 0.078 1.00 81.00 274 PHE A O 1
ATOM 2151 N N . ALA A 1 275 ? -21.238 -9.911 -1.861 1.00 85.12 275 ALA A N 1
ATOM 2152 C CA . ALA A 1 275 ? -21.614 -11.083 -2.633 1.00 85.12 275 ALA A CA 1
ATOM 2153 C C . ALA A 1 275 ? -20.353 -11.900 -2.949 1.00 85.12 275 ALA A C 1
ATOM 2155 O O . ALA A 1 275 ? -19.313 -11.324 -3.281 1.00 85.12 275 ALA A O 1
ATOM 2156 N N . GLY A 1 276 ? -20.451 -13.234 -2.967 1.00 85.31 276 GLY A N 1
ATOM 2157 C CA . GLY A 1 276 ? -19.330 -14.099 -3.368 1.00 85.31 276 GLY A CA 1
ATOM 2158 C C . GLY A 1 276 ? -18.753 -13.741 -4.748 1.00 85.31 276 GLY A C 1
ATOM 2159 O O . GLY A 1 276 ? -17.546 -13.818 -4.964 1.00 85.31 276 GLY A O 1
ATOM 2160 N N . ARG A 1 277 ? -19.594 -13.228 -5.661 1.00 87.94 277 ARG A N 1
ATOM 2161 C CA . ARG A 1 277 ? -19.170 -12.698 -6.969 1.00 87.94 277 ARG A CA 1
ATOM 2162 C C . ARG A 1 277 ? -18.213 -11.505 -6.851 1.00 87.94 277 ARG A C 1
ATOM 2164 O O . ARG A 1 277 ? -17.286 -11.402 -7.650 1.00 87.94 277 ARG A O 1
ATOM 2171 N N . ASP A 1 278 ? -18.439 -10.602 -5.899 1.00 86.75 278 ASP A N 1
ATOM 2172 C CA . ASP A 1 278 ? -17.586 -9.425 -5.697 1.00 86.75 278 ASP A CA 1
ATOM 2173 C C . ASP A 1 278 ? -16.221 -9.842 -5.140 1.00 86.75 278 ASP A C 1
ATOM 2175 O O . ASP A 1 278 ? -15.190 -9.387 -5.637 1.00 86.75 278 ASP A O 1
ATOM 2179 N N . VAL A 1 279 ? -16.214 -10.772 -4.179 1.00 90.50 279 VAL A N 1
ATOM 2180 C CA . VAL A 1 279 ? -14.987 -11.359 -3.623 1.00 90.50 279 VAL A CA 1
ATOM 2181 C C . VAL A 1 279 ? -14.182 -12.057 -4.720 1.00 90.50 279 VAL A C 1
ATOM 2183 O O . VAL A 1 279 ? -13.005 -11.757 -4.898 1.00 90.50 279 VAL A O 1
ATOM 2186 N N . LEU A 1 280 ? -14.821 -12.916 -5.522 1.00 93.19 280 LEU A N 1
ATOM 2187 C CA . LEU A 1 280 ? -14.160 -13.644 -6.607 1.00 93.19 280 LEU A CA 1
ATOM 2188 C C . LEU A 1 280 ? -13.558 -12.703 -7.663 1.00 93.19 280 LEU A C 1
ATOM 2190 O O . LEU A 1 280 ? -12.453 -12.940 -8.144 1.00 93.19 280 LEU A O 1
ATOM 2194 N N . ARG A 1 281 ? -14.247 -11.608 -8.011 1.00 93.00 281 ARG A N 1
ATOM 2195 C CA . ARG A 1 281 ? -13.721 -10.606 -8.954 1.00 93.00 281 ARG A CA 1
ATOM 2196 C C . ARG A 1 281 ? -12.450 -9.938 -8.435 1.00 93.00 281 ARG A C 1
ATOM 2198 O O . ARG A 1 281 ? -11.500 -9.786 -9.197 1.00 93.00 281 ARG A O 1
ATOM 2205 N N . ILE A 1 282 ? -12.427 -9.551 -7.159 1.00 92.56 282 ILE A N 1
ATOM 2206 C CA . ILE A 1 282 ? -11.250 -8.925 -6.535 1.00 92.56 282 ILE A CA 1
ATOM 2207 C C . ILE A 1 282 ? -10.121 -9.951 -6.397 1.00 92.56 282 ILE A C 1
ATOM 2209 O O . ILE A 1 282 ? -8.966 -9.610 -6.638 1.00 92.56 282 ILE A O 1
ATOM 2213 N N . PHE A 1 283 ? -10.447 -11.212 -6.100 1.00 94.88 283 PHE A N 1
ATOM 2214 C CA . PHE A 1 283 ? -9.479 -12.305 -6.061 1.00 94.88 283 PHE A CA 1
ATOM 2215 C C . PHE A 1 283 ? -8.778 -12.490 -7.408 1.00 94.88 283 PHE A C 1
ATOM 2217 O O . PHE A 1 283 ? -7.553 -12.462 -7.467 1.00 94.88 283 PHE A O 1
ATOM 2224 N N . ILE A 1 284 ? -9.546 -12.620 -8.497 1.00 94.31 284 ILE A N 1
ATOM 2225 C CA . ILE A 1 284 ? -9.004 -12.780 -9.854 1.00 94.31 284 ILE A CA 1
ATOM 2226 C C . ILE A 1 284 ? -8.153 -11.566 -10.233 1.00 94.31 284 ILE A C 1
ATOM 2228 O O . ILE A 1 284 ? -7.044 -11.724 -10.738 1.00 94.31 284 ILE A O 1
ATOM 2232 N N . LEU A 1 285 ? -8.636 -10.354 -9.941 1.00 94.19 285 LEU A N 1
ATOM 2233 C CA . LEU A 1 285 ? -7.889 -9.123 -10.191 1.00 94.19 285 LEU A CA 1
ATOM 2234 C C . LEU A 1 285 ? -6.551 -9.106 -9.431 1.00 94.19 285 LEU A C 1
ATOM 2236 O O . LEU A 1 285 ? -5.519 -8.761 -10.004 1.00 94.19 285 LEU A O 1
ATOM 2240 N N . GLY A 1 286 ? -6.557 -9.523 -8.163 1.00 93.38 286 GLY A N 1
ATOM 2241 C CA . GLY A 1 286 ? -5.356 -9.653 -7.344 1.00 93.38 286 GLY A CA 1
ATOM 2242 C C . GLY A 1 286 ? -4.413 -10.756 -7.823 1.00 93.38 286 GLY A C 1
ATOM 2243 O O . GLY A 1 286 ? -3.200 -10.566 -7.790 1.00 93.38 286 GLY A O 1
ATOM 2244 N N . ALA A 1 287 ? -4.938 -11.883 -8.308 1.00 94.12 287 ALA A N 1
ATOM 2245 C CA . ALA A 1 287 ? -4.141 -12.980 -8.849 1.00 94.12 287 ALA A CA 1
ATOM 2246 C C . ALA A 1 287 ? -3.424 -12.554 -10.137 1.00 94.12 287 ALA A C 1
ATOM 2248 O O . ALA A 1 287 ? -2.214 -12.740 -10.248 1.00 94.12 287 ALA A O 1
ATOM 2249 N N . ILE A 1 288 ? -4.140 -11.890 -11.054 1.00 93.06 288 ILE A N 1
ATOM 2250 C CA . ILE A 1 288 ? -3.551 -11.288 -12.258 1.00 93.06 288 ILE A CA 1
ATOM 2251 C C . ILE A 1 288 ? -2.494 -10.260 -11.847 1.00 93.06 288 ILE A C 1
ATOM 2253 O O . ILE A 1 288 ? -1.349 -10.355 -12.270 1.00 93.06 288 ILE A O 1
ATOM 2257 N N . GLY A 1 289 ? -2.825 -9.321 -10.957 1.00 90.31 289 GLY A N 1
ATOM 2258 C CA . GLY A 1 289 ? -1.855 -8.336 -10.476 1.00 90.31 289 GLY A CA 1
ATOM 2259 C C . GLY A 1 289 ? -0.626 -8.966 -9.813 1.00 90.31 289 GLY A C 1
ATOM 2260 O O . GLY A 1 289 ? 0.471 -8.440 -9.919 1.00 90.31 289 GLY A O 1
ATOM 2261 N N . THR A 1 290 ? -0.771 -10.091 -9.119 1.00 92.50 290 THR A N 1
ATOM 2262 C CA . THR A 1 290 ? 0.371 -10.764 -8.486 1.00 92.50 290 THR A CA 1
ATOM 2263 C C . THR A 1 290 ? 1.242 -11.468 -9.524 1.00 92.50 290 THR A C 1
ATOM 2265 O O . THR A 1 290 ? 2.462 -11.350 -9.463 1.00 92.50 290 THR A O 1
ATOM 2268 N N . ALA A 1 291 ? 0.637 -12.104 -10.531 1.00 89.62 291 ALA A N 1
ATOM 2269 C CA . ALA A 1 291 ? 1.371 -12.696 -11.650 1.00 89.62 291 ALA A CA 1
ATOM 2270 C C . ALA A 1 291 ? 2.205 -11.654 -12.422 1.00 89.62 291 ALA A C 1
ATOM 2272 O O . ALA A 1 291 ? 3.295 -11.963 -12.899 1.00 89.62 291 ALA A O 1
ATOM 2273 N N . PHE A 1 292 ? 1.729 -10.407 -12.498 1.00 87.62 292 PHE A N 1
ATOM 2274 C CA . PHE A 1 292 ? 2.443 -9.298 -13.130 1.00 87.62 292 PHE A CA 1
ATOM 2275 C C . PHE A 1 292 ? 3.154 -8.420 -12.091 1.00 87.62 292 PHE A C 1
ATOM 2277 O O . PHE A 1 292 ? 2.583 -7.476 -11.556 1.00 87.62 292 PHE A O 1
ATOM 2284 N N . LEU A 1 293 ? 4.443 -8.683 -11.854 1.00 83.94 293 LEU A N 1
ATOM 2285 C CA . LEU A 1 293 ? 5.320 -7.872 -10.989 1.00 83.94 293 LEU A CA 1
ATOM 2286 C C . LEU A 1 293 ? 4.934 -7.866 -9.492 1.00 83.94 293 LEU A C 1
ATOM 2288 O O . LEU A 1 293 ? 5.339 -6.964 -8.762 1.00 83.94 293 LEU A O 1
ATOM 2292 N N . ASN A 1 294 ? 4.158 -8.849 -9.015 1.00 88.81 294 ASN A N 1
ATOM 2293 C CA . ASN A 1 294 ? 3.699 -8.957 -7.621 1.00 88.81 294 ASN A CA 1
ATOM 2294 C C . ASN A 1 294 ? 2.884 -7.754 -7.098 1.00 88.81 294 ASN A C 1
ATOM 2296 O O . ASN A 1 294 ? 2.643 -7.639 -5.894 1.00 88.81 294 ASN A O 1
ATOM 2300 N N . ILE A 1 295 ? 2.398 -6.867 -7.975 1.00 90.81 295 ILE A N 1
ATOM 2301 C CA . ILE A 1 295 ? 1.689 -5.640 -7.567 1.00 90.81 295 ILE A CA 1
ATOM 2302 C C . ILE A 1 295 ? 0.329 -5.932 -6.920 1.00 90.81 295 ILE A C 1
ATOM 2304 O O . ILE A 1 295 ? -0.216 -5.108 -6.186 1.00 90.81 295 ILE A O 1
ATOM 2308 N N . GLY A 1 296 ? -0.223 -7.116 -7.195 1.00 89.69 296 GLY A N 1
ATOM 2309 C CA . GLY A 1 296 ? -1.533 -7.557 -6.734 1.00 89.69 296 GLY A CA 1
ATOM 2310 C C . GLY A 1 296 ? -1.548 -8.116 -5.318 1.00 89.69 296 GLY A C 1
ATOM 2311 O O . GLY A 1 296 ? -2.629 -8.445 -4.841 1.00 89.69 296 GLY A O 1
ATOM 2312 N N . ILE A 1 297 ? -0.410 -8.203 -4.618 1.00 92.19 297 ILE A N 1
ATOM 2313 C CA . ILE A 1 297 ? -0.351 -8.867 -3.307 1.00 92.19 297 ILE A CA 1
ATOM 2314 C C . ILE A 1 297 ? -1.295 -8.231 -2.276 1.00 92.19 297 ILE A C 1
ATOM 2316 O O . ILE A 1 297 ? -1.991 -8.930 -1.541 1.00 92.19 297 ILE A O 1
ATOM 2320 N N . PHE A 1 298 ? -1.418 -6.901 -2.278 1.00 92.19 298 PHE A N 1
ATOM 2321 C CA . PHE A 1 298 ? -2.348 -6.199 -1.391 1.00 92.19 298 PHE A CA 1
ATOM 2322 C C . PHE A 1 298 ? -3.808 -6.281 -1.859 1.00 92.19 298 PHE A C 1
ATOM 2324 O O . PHE A 1 298 ? -4.715 -6.218 -1.031 1.00 92.19 298 PHE A O 1
ATOM 2331 N N . ILE A 1 299 ? -4.049 -6.476 -3.159 1.00 92.56 299 ILE A N 1
ATOM 2332 C CA . ILE A 1 299 ? -5.388 -6.744 -3.713 1.00 92.56 299 ILE A CA 1
ATOM 2333 C C . ILE A 1 299 ? -5.823 -8.178 -3.360 1.00 92.56 299 ILE A C 1
ATOM 2335 O O . ILE A 1 299 ? -6.980 -8.408 -3.012 1.00 92.56 299 ILE A O 1
ATOM 2339 N N . LEU A 1 300 ? -4.901 -9.145 -3.359 1.00 92.88 300 LEU A N 1
ATOM 2340 C CA . LEU A 1 300 ? -5.159 -10.495 -2.856 1.00 92.88 300 LEU A CA 1
ATOM 2341 C C . LEU A 1 300 ? -5.467 -10.478 -1.361 1.00 92.88 300 LEU A C 1
ATOM 2343 O O . LEU A 1 300 ? -6.470 -11.053 -0.948 1.00 92.88 300 LEU A O 1
ATOM 2347 N N . LEU A 1 301 ? -4.669 -9.766 -0.559 1.00 92.12 301 LEU A N 1
ATOM 2348 C CA . LEU A 1 301 ? -4.927 -9.623 0.876 1.00 92.12 301 LEU A CA 1
ATOM 2349 C C . LEU A 1 301 ? -6.308 -9.000 1.141 1.00 92.12 301 LEU A C 1
ATOM 2351 O O . LEU A 1 301 ? -7.055 -9.483 1.991 1.00 92.12 301 LEU A O 1
ATOM 2355 N N . LYS A 1 302 ? -6.681 -7.978 0.359 1.00 92.12 302 LYS A N 1
ATOM 2356 C CA . LYS A 1 302 ? -8.027 -7.386 0.352 1.00 92.12 302 LYS A CA 1
ATOM 2357 C C . LYS A 1 302 ? -9.101 -8.427 0.066 1.00 92.12 302 LYS A C 1
ATOM 2359 O O . LYS A 1 302 ? -10.089 -8.495 0.789 1.00 92.12 302 LYS A O 1
ATOM 2364 N N . SER A 1 303 ? -8.907 -9.248 -0.963 1.00 91.88 303 SER A N 1
ATOM 2365 C CA . SER A 1 303 ? -9.855 -10.300 -1.319 1.00 91.88 303 SER A CA 1
ATOM 2366 C C . SER A 1 303 ? -10.003 -11.354 -0.225 1.00 91.88 303 SER A C 1
ATOM 2368 O O . SER A 1 303 ? -11.119 -11.789 0.040 1.00 91.88 303 SER A O 1
ATOM 2370 N N . ILE A 1 304 ? -8.901 -11.766 0.406 1.00 92.38 304 ILE A N 1
ATOM 2371 C CA . ILE A 1 304 ? -8.915 -12.738 1.505 1.00 92.38 304 ILE A CA 1
ATOM 2372 C C . ILE A 1 304 ? -9.699 -12.167 2.686 1.00 92.38 304 ILE A C 1
ATOM 2374 O O . ILE A 1 304 ? -10.563 -12.845 3.235 1.00 92.38 304 ILE A O 1
ATOM 2378 N N . LEU A 1 305 ? -9.467 -10.902 3.040 1.00 90.56 305 LEU A N 1
ATOM 2379 C CA . LEU A 1 305 ? -10.210 -10.254 4.116 1.00 90.56 305 LEU A CA 1
ATOM 2380 C C . LEU A 1 305 ? -11.711 -10.159 3.803 1.00 90.56 305 LEU A C 1
ATOM 2382 O O . LEU A 1 305 ? -12.539 -10.440 4.666 1.00 90.56 305 LEU A O 1
ATOM 2386 N N . LEU A 1 306 ? -12.070 -9.811 2.565 1.00 90.25 306 LEU A N 1
ATOM 2387 C CA . LEU A 1 306 ? -13.465 -9.782 2.124 1.00 90.25 306 LEU A CA 1
ATOM 2388 C C . LEU A 1 306 ? -14.112 -11.171 2.143 1.00 90.25 306 LEU A C 1
ATOM 2390 O O . LEU A 1 306 ? -15.279 -11.289 2.503 1.00 90.25 306 LEU A O 1
ATOM 2394 N N . PHE A 1 307 ? -13.363 -12.220 1.799 1.00 91.12 307 PHE A N 1
ATOM 2395 C CA . PHE A 1 307 ? -13.830 -13.601 1.900 1.00 91.12 307 PHE A CA 1
ATOM 2396 C C . PHE A 1 307 ? -14.090 -14.007 3.356 1.00 91.12 307 PHE A C 1
ATOM 2398 O O . PHE A 1 3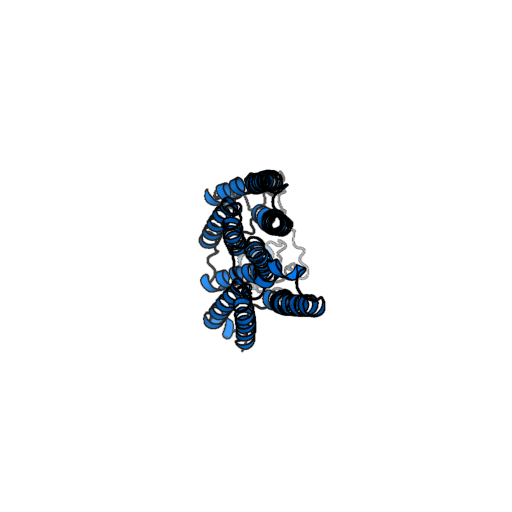07 ? -15.142 -14.564 3.657 1.00 91.12 307 PHE A O 1
ATOM 2405 N N . LEU A 1 308 ? -13.175 -13.677 4.272 1.00 89.06 308 LEU A N 1
ATOM 2406 C CA . LEU A 1 308 ? -13.355 -13.939 5.703 1.00 89.06 308 LEU A CA 1
ATOM 2407 C C . LEU A 1 308 ? -14.575 -13.203 6.267 1.00 89.06 308 LEU A C 1
ATOM 2409 O O . LEU A 1 308 ? -15.315 -13.774 7.062 1.00 89.06 308 LEU A O 1
ATOM 2413 N N . LEU A 1 309 ? -14.818 -11.965 5.828 1.00 88.00 309 LEU A N 1
ATOM 2414 C CA . LEU A 1 309 ? -16.021 -11.211 6.189 1.00 88.00 309 LEU A CA 1
ATOM 2415 C C . LEU A 1 309 ? -17.293 -11.821 5.595 1.00 88.00 309 LEU A C 1
ATOM 2417 O O . LEU A 1 309 ? -18.322 -11.845 6.257 1.00 88.00 309 LEU A O 1
ATOM 2421 N N . PHE A 1 310 ? -17.229 -12.337 4.369 1.00 87.50 310 PHE A N 1
ATOM 2422 C CA . PHE A 1 310 ? -18.358 -13.019 3.743 1.00 87.50 310 PHE A CA 1
ATOM 2423 C C . PHE A 1 310 ? -18.749 -14.299 4.497 1.00 87.50 310 PHE A C 1
ATOM 2425 O O . PHE A 1 310 ? -19.926 -14.505 4.773 1.00 87.50 310 PHE A O 1
ATOM 2432 N N . VAL A 1 311 ? -17.770 -15.131 4.869 1.00 87.06 311 VAL A N 1
ATOM 2433 C CA . VAL A 1 311 ? -18.007 -16.392 5.596 1.00 87.06 311 VAL A CA 1
ATOM 2434 C C . VAL A 1 311 ? -18.360 -16.145 7.066 1.00 87.06 311 VAL A C 1
ATOM 2436 O O . VAL A 1 311 ? -19.209 -16.830 7.622 1.00 87.06 311 VAL A O 1
ATOM 2439 N N . GLY A 1 312 ? -17.722 -15.163 7.704 1.00 81.44 312 GLY A N 1
ATOM 2440 C CA . GLY A 1 312 ? -17.896 -14.843 9.122 1.00 81.44 312 GLY A CA 1
ATOM 2441 C C . GLY A 1 312 ? -19.068 -13.910 9.436 1.00 81.44 312 GLY A C 1
ATOM 2442 O O . GLY A 1 312 ? -19.059 -13.291 10.504 1.00 81.44 312 GLY A O 1
ATOM 2443 N N . LYS A 1 313 ? -20.034 -13.748 8.520 1.00 80.75 313 LYS A N 1
ATOM 2444 C CA . LYS A 1 313 ? -21.206 -12.885 8.725 1.00 80.75 313 LYS A CA 1
ATOM 2445 C C . LYS A 1 313 ? -22.064 -13.431 9.888 1.00 80.75 313 LYS A C 1
ATOM 2447 O O . LYS A 1 313 ? -22.425 -14.606 9.859 1.00 80.75 313 LYS A O 1
ATOM 2452 N N . PRO A 1 314 ? -22.409 -12.615 10.902 1.00 77.81 314 PRO A N 1
ATOM 2453 C CA . PRO A 1 314 ? -23.308 -13.032 11.980 1.00 77.81 314 PRO A CA 1
ATOM 2454 C C . PRO A 1 314 ? -24.709 -13.398 11.477 1.00 77.81 314 PRO A C 1
ATOM 2456 O O . PRO A 1 314 ? -25.251 -12.689 10.631 1.00 77.81 314 PRO A O 1
ATOM 2459 N N . ILE A 1 315 ? -25.303 -14.456 12.037 1.00 70.62 315 ILE A N 1
ATOM 2460 C CA . ILE A 1 315 ? -26.643 -14.955 11.670 1.00 70.62 315 ILE A CA 1
ATOM 2461 C C . ILE A 1 315 ? -27.728 -13.922 12.020 1.00 70.62 315 ILE A C 1
ATOM 2463 O O . ILE A 1 315 ? -28.609 -13.658 11.212 1.00 70.62 315 ILE A O 1
ATOM 2467 N N . ASP A 1 316 ? -27.581 -13.220 13.144 1.00 66.31 316 ASP A N 1
ATOM 2468 C CA . ASP A 1 316 ? -28.527 -12.194 13.617 1.00 66.31 316 ASP A CA 1
ATOM 2469 C C . ASP A 1 316 ? -28.622 -10.965 12.676 1.00 66.31 316 ASP A C 1
ATOM 2471 O O . ASP A 1 316 ? -29.581 -10.193 12.712 1.00 66.31 316 ASP A O 1
ATOM 2475 N N . LEU A 1 317 ? -27.621 -10.760 11.807 1.00 62.16 317 LEU A N 1
ATOM 2476 C CA . LEU A 1 317 ? -27.649 -9.742 10.744 1.00 62.16 317 LEU A CA 1
ATOM 2477 C C . LEU A 1 317 ? -28.365 -10.227 9.474 1.00 62.16 317 LEU A C 1
ATOM 2479 O O . LEU A 1 317 ? -28.619 -9.422 8.584 1.00 62.16 317 LEU A O 1
ATOM 2483 N N . ILE A 1 318 ? -28.646 -11.526 9.366 1.00 58.66 318 ILE A N 1
ATOM 2484 C CA . ILE A 1 318 ? -29.379 -12.142 8.255 1.00 58.66 318 ILE A CA 1
ATOM 2485 C C . ILE A 1 318 ? -30.886 -12.117 8.551 1.00 58.66 318 ILE A C 1
ATOM 2487 O O . ILE A 1 318 ? -31.657 -11.802 7.656 1.00 58.66 318 ILE A O 1
ATOM 2491 N N . GLU A 1 319 ? -31.296 -12.345 9.804 1.00 49.66 319 GLU A N 1
ATOM 2492 C CA . GLU A 1 319 ? -32.715 -12.415 10.207 1.00 49.66 319 GLU A CA 1
ATOM 2493 C C . GLU A 1 319 ? -33.447 -11.060 10.255 1.00 49.66 319 GLU A C 1
ATOM 2495 O O . GLU A 1 319 ? -34.669 -11.025 10.238 1.00 49.66 319 GLU A O 1
ATOM 2500 N N . ASN A 1 320 ? -32.741 -9.925 10.271 1.00 48.44 320 ASN A N 1
ATOM 2501 C CA . ASN A 1 320 ? -33.371 -8.591 10.261 1.00 48.44 320 ASN A CA 1
ATOM 2502 C C . ASN A 1 320 ? -33.784 -8.105 8.852 1.00 48.44 320 ASN A C 1
ATOM 2504 O O . ASN A 1 320 ? -34.008 -6.908 8.656 1.00 48.44 320 ASN A O 1
ATOM 2508 N N . LEU A 1 321 ? -33.815 -8.999 7.861 1.00 45.12 321 LEU A N 1
ATOM 2509 C CA . LEU A 1 321 ? -34.078 -8.681 6.452 1.00 45.12 321 LEU A CA 1
ATOM 2510 C C . LEU A 1 321 ? -35.199 -9.515 5.816 1.00 45.12 321 LEU A C 1
ATOM 2512 O O . LEU A 1 321 ? -35.475 -9.290 4.637 1.00 45.12 321 LEU A O 1
ATOM 2516 N N . ASP A 1 322 ? -35.851 -10.391 6.586 1.00 39.28 322 ASP A N 1
ATOM 2517 C CA . ASP A 1 322 ? -37.070 -11.099 6.172 1.00 39.28 322 ASP A CA 1
ATOM 2518 C C . ASP A 1 322 ? -38.324 -10.477 6.813 1.00 39.28 322 ASP A C 1
ATOM 2520 O O . ASP A 1 322 ? -38.326 -10.249 8.047 1.00 39.28 322 ASP A O 1
#

Organism: NCBI:txid412755